Protein AF-0000000078469865 (afdb_homodimer)

Structure (mmCIF, N/CA/C/O backbone):
data_AF-0000000078469865-model_v1
#
loop_
_entity.id
_entity.type
_entity.pdbx_description
1 polymer 'Increased loss of mitochondrial dna protein 1'
#
loop_
_atom_site.group_PDB
_atom_site.id
_atom_site.type_symbol
_atom_site.label_atom_id
_atom_site.label_alt_id
_atom_site.label_comp_id
_atom_site.label_asym_id
_atom_site.label_entity_id
_atom_site.label_seq_id
_atom_site.pdbx_PDB_ins_code
_atom_site.Cartn_x
_atom_site.Cartn_y
_atom_site.Cartn_z
_atom_site.occupancy
_atom_site.B_iso_or_equiv
_atom_site.auth_seq_id
_atom_site.auth_comp_id
_atom_site.auth_asym_id
_atom_site.auth_atom_id
_atom_site.pdbx_PDB_model_num
ATOM 1 N N . MET A 1 1 ? 19.688 25.141 -4.383 1 54.16 1 MET A N 1
ATOM 2 C CA . MET A 1 1 ? 18.266 24.797 -4.391 1 54.16 1 MET A CA 1
ATOM 3 C C . MET A 1 1 ? 18.047 23.438 -5.027 1 54.16 1 MET A C 1
ATOM 5 O O . MET A 1 1 ? 18.781 23.031 -5.934 1 54.16 1 MET A O 1
ATOM 9 N N . ALA A 1 2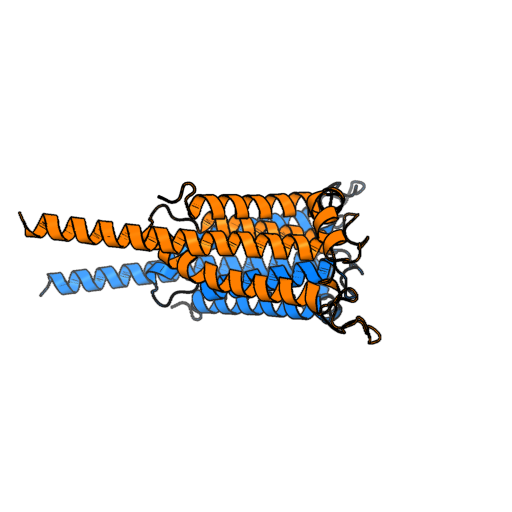 ? 17.422 22.578 -4.191 1 61.78 2 ALA A N 1
ATOM 10 C CA . ALA A 1 2 ? 17.281 21.281 -4.844 1 61.78 2 ALA A CA 1
ATOM 11 C C . ALA A 1 2 ? 16.547 21.422 -6.176 1 61.78 2 ALA A C 1
ATOM 13 O O . ALA A 1 2 ? 15.578 22.172 -6.281 1 61.78 2 ALA A O 1
ATOM 14 N N . LEU A 1 3 ? 17.031 20.953 -7.305 1 75.69 3 LEU A N 1
ATOM 15 C CA . LEU A 1 3 ? 16.484 20.984 -8.656 1 75.69 3 LEU A CA 1
ATOM 16 C C . LEU A 1 3 ? 15.078 20.406 -8.688 1 75.69 3 LEU A C 1
ATOM 18 O O . LEU A 1 3 ? 14.203 20.922 -9.398 1 75.69 3 LEU A O 1
ATOM 22 N N . ILE A 1 4 ? 14.75 19.328 -7.918 1 91.69 4 ILE A N 1
ATOM 23 C CA . ILE A 1 4 ? 13.453 18.672 -7.902 1 91.69 4 ILE A CA 1
ATOM 24 C C . ILE A 1 4 ? 12.875 18.688 -6.488 1 91.69 4 ILE A C 1
ATOM 26 O O . ILE A 1 4 ? 13.578 18.359 -5.523 1 91.69 4 ILE A O 1
ATOM 30 N N . SER A 1 5 ? 11.727 19.203 -6.312 1 95.94 5 SER A N 1
ATOM 31 C CA . SER A 1 5 ? 11.086 19.281 -5.004 1 95.94 5 SER A CA 1
ATOM 32 C C . SER A 1 5 ? 10.727 17.891 -4.488 1 95.94 5 SER A C 1
ATOM 34 O O . SER A 1 5 ? 10.578 16.953 -5.27 1 95.94 5 SER A O 1
ATOM 36 N N . ALA A 1 6 ? 10.609 17.75 -3.201 1 97 6 ALA A N 1
ATOM 37 C CA . ALA A 1 6 ? 10.195 16.484 -2.598 1 97 6 ALA A CA 1
ATOM 38 C C . ALA A 1 6 ? 8.82 16.062 -3.096 1 97 6 ALA A C 1
ATOM 40 O O . ALA A 1 6 ? 8.578 14.891 -3.361 1 97 6 ALA A O 1
ATOM 41 N N . SER A 1 7 ? 7.906 17.016 -3.225 1 97 7 SER A N 1
ATOM 42 C CA . SER A 1 7 ? 6.559 16.734 -3.711 1 97 7 SER A CA 1
ATOM 43 C C . SER A 1 7 ? 6.598 16.109 -5.105 1 97 7 SER A C 1
ATOM 45 O O . SER A 1 7 ? 5.809 15.211 -5.414 1 97 7 SER A O 1
ATOM 47 N N . THR A 1 8 ? 7.496 16.609 -5.906 1 97.56 8 THR A N 1
ATOM 48 C CA . THR A 1 8 ? 7.625 16.078 -7.258 1 97.56 8 THR A CA 1
ATOM 49 C C . THR A 1 8 ? 8.133 14.633 -7.223 1 97.56 8 THR A C 1
ATOM 51 O O . THR A 1 8 ? 7.629 13.773 -7.949 1 97.56 8 THR A O 1
ATOM 54 N N . ILE A 1 9 ? 9.133 14.344 -6.395 1 98.31 9 ILE A N 1
ATOM 55 C CA . ILE A 1 9 ? 9.664 12.992 -6.273 1 98.31 9 ILE A CA 1
ATOM 56 C C . ILE A 1 9 ? 8.562 12.047 -5.785 1 98.31 9 ILE A C 1
ATOM 58 O O . ILE A 1 9 ? 8.359 10.977 -6.348 1 98.31 9 ILE A O 1
ATOM 62 N N . ILE A 1 10 ? 7.84 12.492 -4.836 1 98.5 10 ILE A N 1
ATOM 63 C CA . ILE A 1 10 ? 6.801 11.664 -4.238 1 98.5 10 ILE A CA 1
ATOM 64 C C . ILE A 1 10 ? 5.68 11.438 -5.246 1 98.5 10 ILE A C 1
ATOM 66 O O . ILE A 1 10 ? 5.156 10.328 -5.363 1 98.5 10 ILE A O 1
ATOM 70 N N . SER A 1 11 ? 5.324 12.508 -5.984 1 98.44 11 SER A N 1
ATOM 71 C CA . SER A 1 11 ? 4.324 12.344 -7.035 1 98.44 11 SER A CA 1
ATOM 72 C C . SER A 1 11 ? 4.773 11.32 -8.078 1 98.44 11 SER A C 1
ATOM 74 O O . SER A 1 11 ? 3.98 10.5 -8.531 1 98.44 11 SER A O 1
ATOM 76 N N . SER A 1 12 ? 5.984 11.43 -8.43 1 98.56 12 SER A N 1
ATOM 77 C CA . SER A 1 12 ? 6.531 10.484 -9.398 1 98.56 12 SER A CA 1
ATOM 78 C C . SER A 1 12 ? 6.512 9.062 -8.859 1 98.56 12 SER A C 1
ATOM 80 O O . SER A 1 12 ? 6.16 8.125 -9.586 1 98.56 12 SER A O 1
ATOM 82 N N . LEU A 1 13 ? 6.871 8.875 -7.621 1 98.69 13 LEU A N 1
ATOM 83 C CA . LEU A 1 13 ? 6.84 7.566 -6.977 1 98.69 13 LEU A CA 1
ATOM 84 C C . LEU A 1 13 ? 5.414 7.023 -6.914 1 98.69 13 LEU A C 1
ATOM 86 O O . LEU A 1 13 ? 5.191 5.824 -7.105 1 98.69 13 LEU A O 1
ATOM 90 N N . SER A 1 14 ? 4.508 7.871 -6.598 1 98.81 14 SER A N 1
ATOM 91 C CA . SER A 1 14 ? 3.102 7.484 -6.547 1 98.81 14 SER A CA 1
ATOM 92 C C . SER A 1 14 ? 2.613 6.996 -7.906 1 98.81 14 SER A C 1
ATOM 94 O O . SER A 1 14 ? 1.953 5.957 -7.996 1 98.81 14 SER A O 1
ATOM 96 N N . LEU A 1 15 ? 2.945 7.75 -8.938 1 98.75 15 LEU A N 1
ATOM 97 C CA . LEU A 1 15 ? 2.564 7.352 -10.289 1 98.75 15 LEU A CA 1
ATOM 98 C C . LEU A 1 15 ? 3.246 6.043 -10.68 1 98.75 15 LEU A C 1
ATOM 100 O O . LEU A 1 15 ? 2.666 5.23 -11.398 1 98.75 15 LEU A O 1
ATOM 104 N N . PHE A 1 16 ? 4.457 5.922 -10.266 1 98.81 16 PHE A N 1
ATOM 105 C CA . PHE A 1 16 ? 5.184 4.676 -10.492 1 98.81 16 PHE A CA 1
ATOM 106 C C . PHE A 1 16 ? 4.426 3.494 -9.891 1 98.81 16 PHE A C 1
ATOM 108 O O . PHE A 1 16 ? 4.27 2.459 -10.539 1 98.81 16 PHE A O 1
ATOM 115 N N . HIS A 1 17 ? 3.951 3.588 -8.602 1 98.88 17 HIS A N 1
ATOM 116 C CA . HIS A 1 17 ? 3.193 2.523 -7.949 1 98.88 17 HIS A CA 1
ATOM 117 C C . HIS A 1 17 ? 1.898 2.232 -8.703 1 98.88 17 HIS A C 1
ATOM 119 O O . HIS A 1 17 ? 1.523 1.07 -8.875 1 98.88 17 HIS A O 1
ATOM 125 N N . ILE A 1 18 ? 1.272 3.236 -9.18 1 98.88 18 ILE A N 1
ATOM 126 C CA . ILE A 1 18 ? 0.044 3.066 -9.945 1 98.88 18 ILE A CA 1
ATOM 127 C C . ILE A 1 18 ? 0.349 2.332 -11.25 1 98.88 18 ILE A C 1
ATOM 129 O O . ILE A 1 18 ? -0.379 1.416 -11.641 1 98.88 18 ILE A O 1
ATOM 133 N N . THR A 1 19 ? 1.413 2.725 -11.891 1 98.81 19 THR A N 1
ATOM 134 C CA . THR A 1 19 ? 1.82 2.082 -13.133 1 98.81 19 THR A CA 1
ATOM 135 C C . THR A 1 19 ? 2.154 0.612 -12.898 1 98.81 19 THR A C 1
ATOM 137 O O . THR A 1 19 ? 1.771 -0.251 -13.688 1 98.81 19 THR A O 1
ATOM 140 N N . LEU A 1 20 ? 2.914 0.332 -11.867 1 98.81 20 LEU A N 1
ATOM 141 C CA . LEU A 1 20 ? 3.207 -1.059 -11.531 1 98.81 20 LEU A CA 1
ATOM 142 C C . LEU A 1 20 ? 1.921 -1.85 -11.32 1 98.81 20 LEU A C 1
ATOM 144 O O . LEU A 1 20 ? 1.798 -2.98 -11.797 1 98.81 20 LEU A O 1
ATOM 148 N N . GLY A 1 21 ? 1.004 -1.221 -10.562 1 98.75 21 GLY A N 1
ATOM 149 C CA . GLY A 1 21 ? -0.282 -1.875 -10.375 1 98.75 21 GLY A CA 1
ATOM 150 C C . GLY A 1 21 ? -0.981 -2.193 -11.688 1 98.75 21 GLY A C 1
ATOM 151 O O . GLY A 1 21 ? -1.52 -3.287 -11.859 1 98.75 21 GLY A O 1
ATOM 152 N N . PHE A 1 22 ? -0.915 -1.289 -12.609 1 98.5 22 PHE A N 1
ATOM 153 C CA . PHE A 1 22 ? -1.539 -1.479 -13.914 1 98.5 22 PHE A CA 1
ATOM 154 C C . PHE A 1 22 ? -0.933 -2.678 -14.633 1 98.5 22 PHE A C 1
ATOM 156 O O . PHE A 1 22 ? -1.658 -3.533 -15.148 1 98.5 22 PHE A O 1
ATOM 163 N N . PHE A 1 23 ? 0.314 -2.803 -14.633 1 98.62 23 PHE A N 1
ATOM 164 C CA . PHE A 1 23 ? 0.969 -3.863 -15.391 1 98.62 23 PHE A CA 1
ATOM 165 C C . PHE A 1 23 ? 0.811 -5.207 -14.68 1 98.62 23 PHE A C 1
ATOM 167 O O . PHE A 1 23 ? 0.639 -6.238 -15.336 1 98.62 23 PHE A O 1
ATOM 174 N N . PHE A 1 24 ? 0.875 -5.254 -13.328 1 98.62 24 PHE A N 1
ATOM 175 C CA . PHE A 1 24 ? 0.658 -6.516 -12.633 1 98.62 24 PHE A CA 1
ATOM 176 C C . PHE A 1 24 ? -0.75 -7.039 -12.891 1 98.62 24 PHE A C 1
ATOM 178 O O . PHE A 1 24 ? -0.978 -8.25 -12.875 1 98.62 24 PHE A O 1
ATOM 185 N N . LEU A 1 25 ? -1.62 -6.102 -13.211 1 98.06 25 LEU A N 1
ATOM 186 C CA . LEU A 1 25 ? -3.008 -6.477 -13.461 1 98.06 25 LEU A CA 1
ATOM 187 C C . LEU A 1 25 ? -3.199 -6.914 -14.906 1 98.06 25 LEU A C 1
ATOM 189 O O . LEU A 1 25 ? -3.998 -7.809 -15.188 1 98.06 25 LEU A O 1
ATOM 193 N N . THR A 1 26 ? -2.434 -6.344 -15.836 1 97.75 26 THR A N 1
ATOM 194 C CA . THR A 1 26 ? -2.736 -6.535 -17.25 1 97.75 26 THR A CA 1
ATOM 195 C C . THR A 1 26 ? -1.681 -7.41 -17.922 1 97.75 26 THR A C 1
ATOM 197 O O . THR A 1 26 ? -2.014 -8.328 -18.672 1 97.75 26 THR A O 1
ATOM 200 N N . SER A 1 27 ? -0.476 -7.105 -17.625 1 98.12 27 SER A N 1
ATOM 201 C CA . SER A 1 27 ? 0.623 -7.809 -18.281 1 98.12 27 SER A CA 1
ATOM 202 C C . SER A 1 27 ? 1.86 -7.848 -17.391 1 98.12 27 SER A C 1
ATOM 204 O O . SER A 1 27 ? 2.842 -7.148 -17.656 1 98.12 27 SER A O 1
ATOM 206 N N . PRO A 1 28 ? 1.823 -8.812 -16.453 1 98.06 28 PRO A N 1
ATOM 207 C CA . PRO A 1 28 ? 2.93 -8.852 -15.492 1 98.06 28 PRO A CA 1
ATOM 208 C C . PRO A 1 28 ? 4.281 -9.094 -16.156 1 98.06 28 PRO A C 1
ATOM 210 O O . PRO A 1 28 ? 5.309 -8.609 -15.68 1 98.06 28 PRO A O 1
ATOM 213 N N . ILE A 1 29 ? 4.328 -9.727 -17.297 1 98 29 ILE A N 1
ATOM 214 C CA . ILE A 1 29 ? 5.57 -10.062 -17.984 1 98 29 ILE A CA 1
ATOM 215 C C . ILE A 1 29 ? 6.281 -8.773 -18.406 1 98 29 ILE A C 1
ATOM 217 O O . ILE A 1 29 ? 7.508 -8.75 -18.531 1 98 29 ILE A O 1
ATOM 221 N N . THR A 1 30 ? 5.531 -7.727 -18.656 1 98.25 30 THR A N 1
ATOM 222 C CA . THR A 1 30 ? 6.113 -6.438 -19.016 1 98.25 30 THR A CA 1
ATOM 223 C C . THR A 1 30 ? 7.059 -5.945 -17.922 1 98.25 30 THR A C 1
ATOM 225 O O . THR A 1 30 ? 8.078 -5.316 -18.219 1 98.25 30 THR A O 1
ATOM 228 N N . ILE A 1 31 ? 6.766 -6.227 -16.656 1 98.5 31 ILE A N 1
ATOM 229 C CA . ILE A 1 31 ? 7.609 -5.828 -15.539 1 98.5 31 ILE A CA 1
ATOM 230 C C . ILE A 1 31 ? 8.82 -6.754 -15.453 1 98.5 31 ILE A C 1
ATOM 232 O O . ILE A 1 31 ? 9.961 -6.289 -15.352 1 98.5 31 ILE A O 1
ATOM 236 N N . ALA A 1 32 ? 8.547 -8.023 -15.531 1 97.69 32 ALA A N 1
ATOM 237 C CA . ALA A 1 32 ? 9.594 -9.023 -15.375 1 97.69 32 ALA A CA 1
ATOM 238 C C . ALA A 1 32 ? 10.648 -8.891 -16.469 1 97.69 32 ALA A C 1
ATOM 240 O O . ALA A 1 32 ? 11.828 -9.156 -16.234 1 97.69 32 ALA A O 1
ATOM 241 N N . ASP A 1 33 ? 10.25 -8.398 -17.625 1 97.12 33 ASP A N 1
ATOM 242 C CA . ASP A 1 33 ? 11.141 -8.344 -18.781 1 97.12 33 ASP A CA 1
ATOM 243 C C . ASP A 1 33 ? 11.805 -6.973 -18.891 1 97.12 33 ASP A C 1
ATOM 245 O O . ASP A 1 33 ? 12.531 -6.707 -19.859 1 97.12 33 ASP A O 1
ATOM 249 N N . GLN A 1 34 ? 11.547 -6.121 -17.953 1 97.81 34 GLN A N 1
ATOM 250 C CA . GLN A 1 34 ? 12.195 -4.816 -18 1 97.81 34 GLN A CA 1
ATOM 251 C C . GLN A 1 34 ? 13.711 -4.953 -17.922 1 97.81 34 GLN A C 1
ATOM 253 O O . GLN A 1 34 ? 14.227 -5.777 -17.156 1 97.81 34 GLN A O 1
ATOM 258 N N . THR A 1 35 ? 14.422 -4.156 -18.719 1 98 35 THR A N 1
ATOM 259 C CA . THR A 1 35 ? 15.883 -4.176 -18.781 1 98 35 THR A CA 1
ATOM 260 C C . THR A 1 35 ? 16.484 -3.949 -17.391 1 98 35 THR A C 1
ATOM 262 O O . THR A 1 35 ? 17.438 -4.629 -17.016 1 98 35 THR A O 1
ATOM 265 N N . LEU A 1 36 ? 15.945 -3.064 -16.656 1 97.75 36 LEU A N 1
ATOM 266 C CA . LEU A 1 36 ? 16.453 -2.752 -15.328 1 97.75 36 LEU A CA 1
ATOM 267 C C . LEU A 1 36 ? 16.359 -3.967 -14.406 1 97.75 36 LEU A C 1
ATOM 269 O O . LEU A 1 36 ? 17.266 -4.223 -13.609 1 97.75 36 LEU A O 1
ATOM 273 N N . VAL A 1 37 ? 15.258 -4.684 -14.43 1 98.25 37 VAL A N 1
ATOM 274 C CA . VAL A 1 37 ? 15.062 -5.891 -13.633 1 98.25 37 VAL A CA 1
ATOM 275 C C . VAL A 1 37 ? 16.109 -6.934 -14 1 98.25 37 VAL A C 1
ATOM 277 O O . VAL A 1 37 ? 16.703 -7.566 -13.125 1 98.25 37 VAL A O 1
ATOM 280 N N . PHE A 1 38 ? 16.359 -7.078 -15.273 1 97.38 38 PHE A N 1
ATOM 281 C CA . PHE A 1 38 ? 17.344 -8.031 -15.758 1 97.38 38 PHE A CA 1
ATOM 282 C C . PHE A 1 38 ? 18.75 -7.641 -15.289 1 97.38 38 PHE A C 1
ATOM 284 O O . PHE A 1 38 ? 19.469 -8.461 -14.727 1 97.38 38 PHE A O 1
ATOM 291 N N . ILE A 1 39 ? 19.141 -6.414 -15.484 1 97.88 39 ILE A N 1
ATOM 292 C CA . ILE A 1 39 ? 20.5 -5.949 -15.195 1 97.88 39 ILE A CA 1
ATOM 293 C C . ILE A 1 39 ? 20.781 -6.066 -13.703 1 97.88 39 ILE A C 1
ATOM 295 O O . ILE A 1 39 ? 21.797 -6.637 -13.297 1 97.88 39 ILE A O 1
ATOM 299 N N . ILE A 1 40 ? 19.906 -5.559 -12.898 1 96.44 40 ILE A N 1
ATOM 300 C CA . ILE A 1 40 ? 20.109 -5.598 -11.453 1 96.44 40 ILE A CA 1
ATOM 301 C C . ILE A 1 40 ? 20.031 -7.039 -10.961 1 96.44 40 ILE A C 1
ATOM 303 O O . ILE A 1 40 ? 20.859 -7.461 -10.133 1 96.44 40 ILE A O 1
ATOM 307 N N . GLY A 1 41 ? 19.078 -7.785 -11.453 1 95.69 41 GLY A N 1
ATOM 308 C CA . GLY A 1 41 ? 18.938 -9.18 -11.07 1 95.69 41 GLY A CA 1
ATOM 309 C C . GLY A 1 41 ? 20.172 -10.008 -11.383 1 95.69 41 GLY A C 1
ATOM 310 O O . GLY A 1 41 ? 20.625 -10.805 -10.555 1 95.69 41 GLY A O 1
ATOM 311 N N . GLU A 1 42 ? 20.75 -9.805 -12.547 1 94.94 42 GLU A N 1
ATOM 312 C CA . GLU A 1 42 ? 21.953 -10.531 -12.953 1 94.94 42 GLU A CA 1
ATOM 313 C C . GLU A 1 42 ? 23.156 -10.117 -12.117 1 94.94 42 GLU A C 1
ATOM 315 O O . GLU A 1 42 ? 23.969 -10.961 -11.711 1 94.94 42 GLU A O 1
ATOM 320 N N . ALA A 1 43 ? 23.266 -8.852 -11.93 1 94.81 43 ALA A N 1
ATOM 321 C CA . ALA A 1 43 ? 24.375 -8.336 -11.141 1 94.81 43 ALA A CA 1
ATOM 322 C C . ALA A 1 43 ? 24.375 -8.93 -9.727 1 94.81 43 ALA A C 1
ATOM 324 O O . ALA A 1 43 ? 25.438 -9.211 -9.164 1 94.81 43 ALA A O 1
ATOM 325 N N . MET A 1 44 ? 23.172 -9.133 -9.156 1 94.5 44 MET A N 1
ATOM 326 C CA . MET A 1 44 ? 23.047 -9.633 -7.793 1 94.5 44 MET A CA 1
ATOM 327 C C . MET A 1 44 ? 22.844 -11.148 -7.781 1 94.5 44 MET A C 1
ATOM 329 O O . MET A 1 44 ? 22.688 -11.75 -6.715 1 94.5 44 MET A O 1
ATOM 333 N N . LYS A 1 45 ? 22.734 -11.719 -8.969 1 94.81 45 LYS A N 1
ATOM 334 C CA . LYS A 1 45 ? 22.594 -13.164 -9.164 1 94.81 45 LYS A CA 1
ATOM 335 C C . LYS A 1 45 ? 21.328 -13.688 -8.508 1 94.81 45 LYS A C 1
ATOM 337 O O . LYS A 1 45 ? 21.328 -14.75 -7.883 1 94.81 45 LYS A O 1
ATOM 342 N N . LEU A 1 46 ? 20.297 -12.945 -8.57 1 96 46 LEU A N 1
ATOM 343 C CA . LEU A 1 46 ? 19.016 -13.352 -8.016 1 96 46 LEU A CA 1
ATOM 344 C C . LEU A 1 46 ? 18.219 -14.164 -9.039 1 96 46 LEU A C 1
ATOM 346 O O . LEU A 1 46 ? 18.297 -13.906 -10.242 1 96 46 LEU A O 1
ATOM 350 N N . PRO A 1 47 ? 17.5 -15.078 -8.555 1 94.25 47 PRO A N 1
ATOM 351 C CA . PRO A 1 47 ? 16.812 -15.984 -9.477 1 94.25 47 PRO A CA 1
ATOM 352 C C . PRO A 1 47 ? 15.656 -15.312 -10.219 1 94.25 47 PRO A C 1
ATOM 354 O O . PRO A 1 47 ? 15.023 -14.398 -9.68 1 94.25 47 PRO A O 1
ATOM 357 N N . TYR A 1 48 ? 15.367 -15.812 -11.367 1 94.81 48 TYR A N 1
ATOM 358 C CA . TYR A 1 48 ? 14.18 -15.492 -12.148 1 94.81 48 TYR A CA 1
ATOM 359 C C . TYR A 1 48 ? 13 -16.359 -11.719 1 94.81 48 TYR A C 1
ATOM 361 O O . TYR A 1 48 ? 13.125 -17.578 -11.625 1 94.81 48 TYR A O 1
ATOM 369 N N . LYS A 1 49 ? 11.938 -15.688 -11.398 1 95.44 49 LYS A N 1
ATOM 370 C CA . LYS A 1 49 ? 10.742 -16.422 -11.008 1 95.44 49 LYS A CA 1
ATOM 371 C C . LYS A 1 49 ? 9.648 -16.297 -12.062 1 95.44 49 LYS A C 1
ATOM 373 O O . LYS A 1 49 ? 9.203 -15.195 -12.383 1 95.44 49 LYS A O 1
ATOM 378 N N . ARG A 1 50 ? 9.109 -17.391 -12.484 1 96.81 50 ARG A N 1
ATOM 379 C CA . ARG A 1 50 ? 8.109 -17.453 -13.547 1 96.81 50 ARG A CA 1
ATOM 380 C C . ARG A 1 50 ? 6.758 -16.953 -13.055 1 96.81 50 ARG A C 1
ATOM 382 O O . ARG A 1 50 ? 5.879 -16.641 -13.852 1 96.81 50 ARG A O 1
ATOM 389 N N . SER A 1 51 ? 6.645 -16.859 -11.711 1 97 51 SER A N 1
ATOM 390 C CA . SER A 1 51 ? 5.383 -16.469 -11.086 1 97 51 SER A CA 1
ATOM 391 C C . SER A 1 51 ? 5.016 -15.031 -11.43 1 97 51 SER A C 1
ATOM 393 O O . SER A 1 51 ? 3.896 -14.594 -11.156 1 97 51 SER A O 1
ATOM 395 N N . PHE A 1 52 ? 5.895 -14.289 -12.109 1 98.19 52 PHE A N 1
ATOM 396 C CA . PHE A 1 52 ? 5.633 -12.906 -12.492 1 98.19 52 PHE A CA 1
ATOM 397 C C . PHE A 1 52 ? 5.418 -12.789 -13.992 1 98.19 52 PHE A C 1
ATOM 399 O O . PHE A 1 52 ? 5.453 -11.688 -14.547 1 98.19 52 PHE A O 1
ATOM 406 N N . GLU A 1 53 ? 5.164 -13.93 -14.664 1 97.69 53 GLU A N 1
ATOM 407 C CA . GLU A 1 53 ? 5.023 -13.898 -16.125 1 97.69 53 GLU A CA 1
ATOM 408 C C . GLU A 1 53 ? 3.561 -13.742 -16.531 1 97.69 53 GLU A C 1
ATOM 410 O O . GLU A 1 53 ? 3.256 -13.055 -17.5 1 97.69 53 GLU A O 1
ATOM 415 N N . ASN A 1 54 ? 2.74 -14.406 -15.836 1 96.81 54 ASN A N 1
ATOM 416 C CA . ASN A 1 54 ? 1.334 -14.438 -16.219 1 96.81 54 ASN A CA 1
ATOM 417 C C . ASN A 1 54 ? 0.438 -13.852 -15.133 1 96.81 54 ASN A C 1
ATOM 419 O O . ASN A 1 54 ? 0.803 -13.844 -13.961 1 96.81 54 ASN A O 1
ATOM 423 N N . GLN A 1 55 ? -0.743 -13.359 -15.594 1 97.56 55 GLN A N 1
ATOM 424 C CA . GLN A 1 55 ? -1.747 -12.875 -14.656 1 97.56 55 GLN A CA 1
ATOM 425 C C . GLN A 1 55 ? -2.127 -13.961 -13.648 1 97.56 55 GLN A C 1
ATOM 427 O O . GLN A 1 55 ? -2.213 -15.141 -14.008 1 97.56 55 GLN A O 1
ATOM 432 N N . SER A 1 56 ? -2.328 -13.625 -12.414 1 97.5 56 SER A N 1
ATOM 433 C CA . SER A 1 56 ? -2.754 -14.523 -11.352 1 97.5 56 SER A CA 1
ATOM 434 C C . SER A 1 56 ? -3.502 -13.773 -10.258 1 97.5 56 SER A C 1
ATOM 436 O O . SER A 1 56 ? -3.377 -12.555 -10.141 1 97.5 56 SER A O 1
ATOM 438 N N . PRO A 1 57 ? -4.266 -14.445 -9.484 1 98.25 57 PRO A N 1
ATOM 439 C CA . PRO A 1 57 ? -5.02 -13.781 -8.414 1 98.25 57 PRO A CA 1
ATOM 440 C C . PRO A 1 57 ? -4.121 -13.047 -7.426 1 98.25 57 PRO A C 1
ATOM 442 O O . PRO A 1 57 ? -4.398 -11.898 -7.07 1 98.25 57 PRO A O 1
ATOM 445 N N . PRO A 1 58 ? -2.965 -13.617 -6.992 1 98.69 58 PRO A N 1
ATOM 446 C CA . PRO A 1 58 ? -2.092 -12.867 -6.094 1 98.69 58 PRO A CA 1
ATOM 447 C C . PRO A 1 58 ? -1.556 -11.586 -6.727 1 98.69 58 PRO A C 1
ATOM 449 O O . PRO A 1 58 ? -1.479 -10.547 -6.062 1 98.69 58 PRO A O 1
ATOM 452 N N . LEU A 1 59 ? -1.229 -11.648 -7.961 1 98.81 59 LEU A N 1
ATOM 453 C CA . LEU A 1 59 ? -0.717 -10.461 -8.625 1 98.81 59 LEU A CA 1
ATOM 454 C C . LEU A 1 59 ? -1.81 -9.406 -8.773 1 98.81 59 LEU A C 1
ATOM 456 O O . LEU A 1 59 ? -1.537 -8.203 -8.68 1 98.81 59 LEU A O 1
ATOM 460 N N . ALA A 1 60 ? -2.99 -9.844 -9.031 1 98.75 60 ALA A N 1
ATOM 461 C CA . ALA A 1 60 ? -4.105 -8.898 -9.094 1 98.75 60 ALA A CA 1
ATOM 462 C C . ALA A 1 60 ? -4.32 -8.219 -7.746 1 98.75 60 ALA A C 1
ATOM 464 O O . ALA A 1 60 ? -4.578 -7.012 -7.688 1 98.75 60 ALA A O 1
ATOM 465 N N . PHE A 1 61 ? -4.234 -9 -6.684 1 98.88 61 PHE A N 1
ATOM 466 C CA . PHE A 1 61 ? -4.336 -8.453 -5.34 1 98.88 61 PHE A CA 1
ATOM 467 C C . PHE A 1 61 ? -3.223 -7.445 -5.078 1 98.88 61 PHE A C 1
ATOM 469 O O . PHE A 1 61 ? -3.479 -6.336 -4.609 1 98.88 61 PHE A O 1
ATOM 476 N N . LEU A 1 62 ? -2.045 -7.809 -5.434 1 98.88 62 LEU A N 1
ATOM 477 C CA . LEU A 1 62 ? -0.903 -6.91 -5.312 1 98.88 62 LEU A CA 1
ATOM 478 C C . LEU A 1 62 ? -1.146 -5.617 -6.086 1 98.88 62 LEU A C 1
ATOM 480 O O . LEU A 1 62 ? -0.874 -4.523 -5.578 1 98.88 62 LEU A O 1
ATOM 484 N N . ALA A 1 63 ? -1.627 -5.758 -7.277 1 98.88 63 ALA A N 1
ATOM 485 C CA . ALA A 1 63 ? -1.923 -4.598 -8.117 1 98.88 63 ALA A CA 1
ATOM 486 C C . ALA A 1 63 ? -2.879 -3.643 -7.406 1 98.88 63 ALA A C 1
ATOM 488 O O . ALA A 1 63 ? -2.654 -2.43 -7.395 1 98.88 63 ALA A O 1
ATOM 489 N N . ALA A 1 64 ? -3.916 -4.16 -6.828 1 98.81 64 ALA A N 1
ATOM 490 C CA . ALA A 1 64 ? -4.906 -3.342 -6.137 1 98.81 64 ALA A CA 1
ATOM 491 C C . ALA A 1 64 ? -4.273 -2.586 -4.973 1 98.81 64 ALA A C 1
ATOM 493 O O . ALA A 1 64 ? -4.555 -1.403 -4.766 1 98.81 64 ALA A O 1
ATOM 494 N N . VAL A 1 65 ? -3.414 -3.252 -4.273 1 98.88 65 VAL A N 1
ATOM 495 C CA . VAL A 1 65 ? -2.803 -2.625 -3.104 1 98.88 65 VAL A CA 1
ATOM 496 C C . VAL A 1 65 ? -1.8 -1.565 -3.553 1 98.88 65 VAL A C 1
ATOM 498 O O . VAL A 1 65 ? -1.667 -0.518 -2.914 1 98.88 65 VAL A O 1
ATOM 501 N N . LEU A 1 66 ? -1.086 -1.841 -4.602 1 98.88 66 LEU A N 1
ATOM 502 C CA . LEU A 1 66 ? -0.168 -0.845 -5.141 1 98.88 66 LEU A CA 1
ATOM 503 C C . LEU A 1 66 ? -0.926 0.388 -5.621 1 98.88 66 LEU A C 1
ATOM 505 O O . LEU A 1 66 ? -0.47 1.517 -5.426 1 98.88 66 LEU A O 1
ATOM 509 N N . PHE A 1 67 ? -2.09 0.158 -6.242 1 98.5 67 PHE A N 1
ATOM 510 C CA . PHE A 1 67 ? -2.943 1.272 -6.641 1 98.5 67 PHE A CA 1
ATOM 511 C C . PHE A 1 67 ? -3.365 2.094 -5.43 1 98.5 67 PHE A C 1
ATOM 513 O O . PHE A 1 67 ? -3.312 3.324 -5.457 1 98.5 67 PHE A O 1
ATOM 520 N N . LEU A 1 68 ? -3.766 1.408 -4.453 1 98.69 68 LEU A N 1
ATOM 521 C CA . LEU A 1 68 ? -4.18 2.064 -3.219 1 98.69 68 LEU A CA 1
ATOM 522 C C . LEU A 1 68 ? -3.037 2.885 -2.631 1 98.69 68 LEU A C 1
ATOM 524 O O . LEU A 1 68 ? -3.234 4.035 -2.23 1 98.69 68 LEU A O 1
ATOM 528 N N . LEU A 1 69 ? -1.848 2.311 -2.574 1 98.56 69 LEU A N 1
ATOM 529 C CA . LEU A 1 69 ? -0.673 2.994 -2.043 1 98.56 69 LEU A CA 1
ATOM 530 C C . LEU A 1 69 ? -0.361 4.25 -2.852 1 98.56 69 LEU A C 1
ATOM 532 O O . LEU A 1 69 ? -0.121 5.316 -2.281 1 98.56 69 LEU A O 1
ATOM 536 N N . GLY A 1 70 ? -0.352 4.133 -4.152 1 98.75 70 GLY A N 1
ATOM 537 C CA . GLY A 1 70 ? -0.064 5.27 -5.012 1 98.75 70 GLY A CA 1
ATOM 538 C C . GLY A 1 70 ? -1.07 6.395 -4.871 1 98.75 70 GLY A C 1
ATOM 539 O O . GLY A 1 70 ? -0.69 7.559 -4.703 1 98.75 70 GLY A O 1
ATOM 540 N N . ILE A 1 71 ? -2.311 6.078 -4.891 1 98.62 71 ILE A N 1
ATOM 541 C CA . ILE A 1 71 ? -3.369 7.078 -4.812 1 98.62 71 ILE A CA 1
ATOM 542 C C . ILE A 1 71 ? -3.357 7.73 -3.43 1 98.62 71 ILE A C 1
ATOM 544 O O . ILE A 1 71 ? -3.525 8.945 -3.311 1 98.62 71 ILE A O 1
ATOM 548 N N . SER A 1 72 ? -3.188 6.902 -2.418 1 98.12 72 SER A N 1
ATOM 549 C CA . SER A 1 72 ? -3.129 7.426 -1.057 1 98.12 72 SER A CA 1
ATOM 550 C C . SER A 1 72 ? -1.971 8.406 -0.89 1 98.12 72 SER A C 1
ATOM 552 O O . SER A 1 72 ? -2.125 9.453 -0.265 1 98.12 72 SER A O 1
ATOM 554 N N . ASP A 1 73 ? -0.822 8.031 -1.438 1 98.44 73 ASP A N 1
ATOM 555 C CA . ASP A 1 73 ? 0.331 8.922 -1.345 1 98.44 73 ASP A CA 1
ATOM 556 C C . ASP A 1 73 ? 0.093 10.211 -2.123 1 98.44 73 ASP A C 1
ATOM 558 O O . ASP A 1 73 ? 0.454 11.297 -1.662 1 98.44 73 ASP A O 1
ATOM 562 N N . LEU A 1 74 ? -0.482 10.125 -3.275 1 97.81 74 LEU A N 1
ATOM 563 C CA . LEU A 1 74 ? -0.791 11.312 -4.062 1 97.81 74 LEU A CA 1
ATOM 564 C C . LEU A 1 74 ? -1.733 12.242 -3.303 1 97.81 74 LEU A C 1
ATOM 566 O O . LEU A 1 74 ? -1.553 13.461 -3.311 1 97.81 74 LEU A O 1
ATOM 570 N N . ALA A 1 75 ? -2.693 11.656 -2.602 1 97.06 75 ALA A N 1
ATOM 571 C CA . ALA A 1 75 ? -3.697 12.414 -1.863 1 97.06 75 ALA A CA 1
ATOM 572 C C . ALA A 1 75 ? -3.092 13.062 -0.622 1 97.06 75 ALA A C 1
ATOM 574 O O . ALA A 1 75 ? -3.695 13.961 -0.024 1 97.06 75 ALA A O 1
ATOM 575 N N . SER A 1 76 ? -1.932 12.617 -0.24 1 96.94 76 SER A N 1
ATOM 576 C CA . SER A 1 76 ? -1.318 13.109 0.99 1 96.94 76 SER A CA 1
ATOM 577 C C . SER A 1 76 ? -0.375 14.273 0.71 1 96.94 76 SER A C 1
ATOM 579 O O . SER A 1 76 ? 0.232 14.82 1.632 1 96.94 76 SER A O 1
ATOM 581 N N . ILE A 1 77 ? -0.186 14.594 -0.529 1 95.88 77 ILE A N 1
ATOM 582 C CA . ILE A 1 77 ? 0.636 15.75 -0.876 1 95.88 77 ILE A CA 1
ATOM 583 C C . ILE A 1 77 ? -0.169 17.031 -0.686 1 95.88 77 ILE A C 1
ATOM 585 O O . ILE A 1 77 ? -1.28 17.156 -1.207 1 95.88 77 ILE A O 1
ATOM 589 N N . SER A 1 78 ? 0.364 18 0.148 1 93.19 78 SER A N 1
ATOM 590 C CA . SER A 1 78 ? -0.323 19.25 0.462 1 93.19 78 SER A CA 1
ATOM 591 C C . SER A 1 78 ? 0.303 20.422 -0.277 1 93.19 78 SER A C 1
ATOM 593 O O . SER A 1 78 ? 1.507 20.438 -0.545 1 93.19 78 SER A O 1
ATOM 595 N N . LYS A 1 79 ? -0.583 21.422 -0.509 1 91.44 79 LYS A N 1
ATOM 596 C CA . LYS A 1 79 ? -0.071 22.672 -1.067 1 91.44 79 LYS A CA 1
ATOM 597 C C . LYS A 1 79 ? 0.625 23.516 0.003 1 91.44 79 LYS A C 1
ATOM 599 O O . LYS A 1 79 ? 1.411 24.406 -0.315 1 91.44 79 LYS A O 1
ATOM 604 N N . VAL A 1 80 ? 0.239 23.172 1.176 1 91.88 80 VAL A N 1
ATOM 605 C CA . VAL A 1 80 ? 0.866 23.875 2.295 1 91.88 80 VAL A CA 1
ATOM 606 C C . VAL A 1 80 ? 2.174 23.172 2.668 1 91.88 80 VAL A C 1
ATOM 608 O O . VAL A 1 80 ? 2.162 22.047 3.176 1 91.88 80 VAL A O 1
ATOM 611 N N . ASP A 1 81 ? 3.305 23.812 2.488 1 91.31 81 ASP A N 1
ATOM 612 C CA . ASP A 1 81 ? 4.637 23.25 2.664 1 91.31 81 ASP A CA 1
ATOM 613 C C . ASP A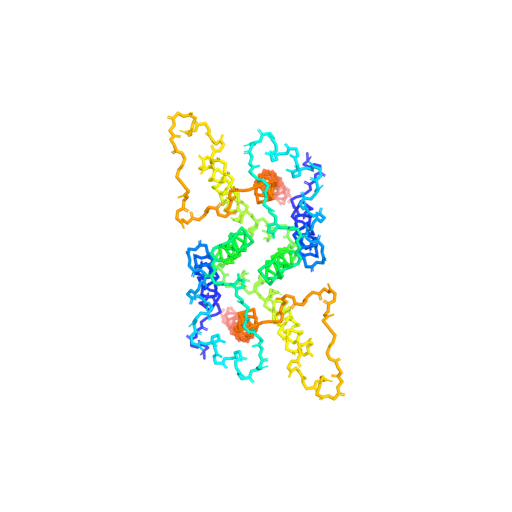 1 81 ? 4.809 22.672 4.066 1 91.31 81 ASP A C 1
ATOM 615 O O . ASP A 1 81 ? 5.398 21.609 4.238 1 91.31 81 ASP A O 1
ATOM 619 N N . GLU A 1 82 ? 4.312 23.359 5.031 1 91.94 82 GLU A N 1
ATOM 620 C CA . GLU A 1 82 ? 4.484 22.938 6.414 1 91.94 82 GLU A CA 1
ATOM 621 C C . GLU A 1 82 ? 3.801 21.594 6.66 1 91.94 82 GLU A C 1
ATOM 623 O O . GLU A 1 82 ? 4.32 20.75 7.395 1 91.94 82 GLU A O 1
ATOM 628 N N . LEU A 1 83 ? 2.648 21.438 6.086 1 92.69 83 LEU A N 1
ATOM 629 C CA . LEU A 1 83 ? 1.914 20.188 6.238 1 92.69 83 LEU A CA 1
ATOM 630 C C . LEU A 1 83 ? 2.637 19.047 5.535 1 92.69 83 LEU A C 1
ATOM 632 O O . LEU A 1 83 ? 2.688 17.922 6.051 1 92.69 83 LEU A O 1
ATOM 636 N N . THR A 1 84 ? 3.141 19.344 4.398 1 94.31 84 THR A N 1
ATOM 637 C CA . THR A 1 84 ? 3.916 18.344 3.656 1 94.31 84 THR A CA 1
ATOM 638 C C . THR A 1 84 ? 5.156 17.938 4.441 1 94.31 84 THR A C 1
ATOM 640 O O . THR A 1 84 ? 5.461 16.75 4.551 1 94.31 84 THR A O 1
ATOM 643 N N . GLN A 1 85 ? 5.824 18.906 5.02 1 94.94 85 GLN A N 1
ATOM 644 C CA . GLN A 1 85 ? 7.031 18.625 5.785 1 94.94 85 GLN A CA 1
ATOM 645 C C . GLN A 1 85 ? 6.715 17.781 7.016 1 94.94 85 GLN A C 1
ATOM 647 O O . GLN A 1 85 ? 7.488 16.891 7.375 1 94.94 85 GLN A O 1
ATOM 652 N N . LEU A 1 86 ? 5.66 18.094 7.602 1 94.31 86 LEU A N 1
ATOM 653 C CA . LEU A 1 86 ? 5.285 17.359 8.805 1 94.31 86 LEU A CA 1
ATOM 654 C C . LEU A 1 86 ? 4.949 15.914 8.469 1 94.31 86 LEU A C 1
ATOM 656 O O . LEU A 1 86 ? 5.469 14.984 9.094 1 94.31 86 LEU A O 1
ATOM 660 N N . HIS A 1 87 ? 4.121 15.711 7.531 1 96.19 87 HIS A N 1
ATOM 661 C CA . HIS A 1 87 ? 3.672 14.375 7.168 1 96.19 87 HIS A CA 1
ATOM 662 C C . HIS A 1 87 ? 4.809 13.555 6.562 1 96.19 87 HIS A C 1
ATOM 664 O O . HIS A 1 87 ? 5.141 12.477 7.062 1 96.19 87 HIS A O 1
ATOM 670 N N . TRP A 1 88 ? 5.402 14.023 5.559 1 97.69 88 TRP A N 1
ATOM 671 C CA . TRP A 1 88 ? 6.387 13.25 4.805 1 97.69 88 TRP A CA 1
ATOM 672 C C . TRP A 1 88 ? 7.734 13.242 5.52 1 97.69 88 TRP A C 1
ATOM 674 O O . TRP A 1 88 ? 8.57 12.359 5.281 1 97.69 88 TRP A O 1
ATOM 684 N N . GLY A 1 89 ? 7.961 14.305 6.344 1 96.56 89 GLY A N 1
ATOM 685 C CA . GLY A 1 89 ? 9.141 14.273 7.191 1 96.56 89 GLY A CA 1
ATOM 686 C C . GLY A 1 89 ? 9.18 13.078 8.125 1 96.56 89 GLY A C 1
ATOM 687 O O . GLY A 1 89 ? 10.25 12.562 8.445 1 96.56 89 GLY A O 1
ATOM 688 N N . ALA A 1 90 ? 8.016 12.656 8.555 1 96 90 ALA A N 1
ATOM 689 C CA . ALA A 1 90 ? 7.91 11.469 9.398 1 96 90 ALA A CA 1
ATOM 690 C C . ALA A 1 90 ? 7.922 10.195 8.555 1 96 90 ALA A C 1
ATOM 692 O O . ALA A 1 90 ? 8.531 9.195 8.945 1 96 90 ALA A O 1
ATOM 693 N N . GLN A 1 91 ? 7.352 10.156 7.438 1 98.12 91 GLN A N 1
ATOM 694 C CA . GLN A 1 91 ? 7.164 8.992 6.582 1 98.12 91 GLN A CA 1
ATOM 695 C C . GLN A 1 91 ? 8.477 8.578 5.922 1 98.12 91 GLN A C 1
ATOM 697 O O . GLN A 1 91 ? 8.773 7.383 5.812 1 98.12 91 GLN A O 1
ATOM 702 N N . ALA A 1 92 ? 9.234 9.562 5.516 1 98.56 92 ALA A N 1
ATOM 703 C CA . ALA A 1 92 ? 10.383 9.289 4.652 1 98.56 92 ALA A CA 1
ATOM 704 C C . ALA A 1 92 ? 11.398 8.391 5.355 1 98.56 92 ALA A C 1
ATOM 706 O O . ALA A 1 92 ? 11.805 7.359 4.809 1 98.56 92 ALA A O 1
ATOM 707 N N . PRO A 1 93 ? 11.797 8.781 6.582 1 98.25 93 PRO A N 1
ATOM 708 C CA . PRO A 1 93 ? 12.781 7.902 7.223 1 98.25 93 PRO A CA 1
ATOM 709 C C . PRO A 1 93 ? 12.227 6.512 7.523 1 98.25 93 PRO A C 1
ATOM 711 O O . PRO A 1 93 ? 12.969 5.527 7.484 1 98.25 93 PRO A O 1
ATOM 714 N N . ILE A 1 94 ? 10.992 6.371 7.848 1 98.62 94 ILE A N 1
ATOM 715 C CA . ILE A 1 94 ? 10.367 5.086 8.133 1 98.62 94 ILE A CA 1
ATOM 716 C C . ILE A 1 94 ? 10.375 4.211 6.883 1 98.62 94 ILE A C 1
ATOM 718 O O . ILE A 1 94 ? 10.781 3.049 6.934 1 98.62 94 ILE A O 1
ATOM 722 N N . ARG A 1 95 ? 9.93 4.742 5.789 1 98.75 95 ARG A N 1
ATOM 723 C CA . ARG A 1 95 ? 9.891 3.99 4.539 1 98.75 95 ARG A CA 1
ATOM 724 C C . ARG A 1 95 ? 11.297 3.648 4.062 1 98.75 95 ARG A C 1
ATOM 726 O O . ARG A 1 95 ? 11.539 2.555 3.551 1 98.75 95 ARG A O 1
ATOM 733 N N . LEU A 1 96 ? 12.18 4.613 4.238 1 98.81 96 LEU A N 1
ATOM 734 C CA . LEU A 1 96 ? 13.562 4.34 3.889 1 98.81 96 LEU A CA 1
ATOM 735 C C . LEU A 1 96 ? 14.102 3.148 4.676 1 98.81 96 LEU A C 1
ATOM 737 O O . LEU A 1 96 ? 14.742 2.264 4.109 1 98.81 96 LEU A O 1
ATOM 741 N N . LEU A 1 97 ? 13.836 3.172 5.965 1 98.75 97 LEU A N 1
ATOM 742 C CA . LEU A 1 97 ? 14.289 2.076 6.812 1 98.75 97 LEU A CA 1
ATOM 743 C C . LEU A 1 97 ? 13.664 0.755 6.375 1 98.75 97 LEU A C 1
ATOM 745 O O . LEU A 1 97 ? 14.352 -0.267 6.305 1 98.75 97 LEU A O 1
ATOM 749 N N . ILE A 1 98 ? 12.414 0.759 6.117 1 98.75 98 ILE A N 1
ATOM 750 C CA . ILE A 1 98 ? 11.719 -0.451 5.691 1 98.75 98 ILE A CA 1
ATOM 751 C C . ILE A 1 98 ? 12.352 -0.985 4.406 1 98.75 98 ILE A C 1
ATOM 753 O O . ILE A 1 98 ? 12.664 -2.174 4.312 1 98.75 98 ILE A O 1
ATOM 757 N N . PHE A 1 99 ? 12.57 -0.116 3.441 1 98.81 99 PHE A N 1
ATOM 758 C CA . PHE A 1 99 ? 13.094 -0.571 2.158 1 98.81 99 PHE A CA 1
ATOM 759 C C . PHE A 1 99 ? 14.555 -0.983 2.285 1 98.81 99 PHE A C 1
ATOM 761 O O . PHE A 1 99 ? 15.016 -1.883 1.579 1 98.81 99 PHE A O 1
ATOM 768 N N . PHE A 1 100 ? 15.281 -0.359 3.201 1 98.69 100 PHE A N 1
ATOM 769 C CA . PHE A 1 100 ? 16.641 -0.809 3.48 1 98.69 100 PHE A CA 1
ATOM 770 C C . PHE A 1 100 ? 16.641 -2.238 4.008 1 98.69 100 PHE A C 1
ATOM 772 O O . PHE A 1 100 ? 17.406 -3.082 3.533 1 98.69 100 PHE A O 1
ATOM 779 N N . ILE A 1 101 ? 15.766 -2.531 4.941 1 98.25 101 ILE A N 1
ATOM 780 C CA . ILE A 1 101 ? 15.664 -3.857 5.539 1 98.25 101 ILE A CA 1
ATOM 781 C C . ILE A 1 101 ? 15.234 -4.871 4.48 1 98.25 101 ILE A C 1
ATOM 783 O O . ILE A 1 101 ? 15.812 -5.961 4.391 1 98.25 101 ILE A O 1
ATOM 787 N N . LEU A 1 102 ? 14.266 -4.543 3.652 1 98.44 102 LEU A N 1
ATOM 788 C CA . LEU A 1 102 ? 13.758 -5.449 2.629 1 98.44 102 LEU A CA 1
ATOM 789 C C . LEU A 1 102 ? 14.836 -5.762 1.597 1 98.44 102 LEU A C 1
ATOM 791 O O . LEU A 1 102 ? 15.016 -6.922 1.214 1 98.44 102 LEU A O 1
ATOM 795 N N . THR A 1 103 ? 15.508 -4.656 1.141 1 97.69 103 THR A N 1
ATOM 796 C CA . THR A 1 103 ? 16.578 -4.848 0.16 1 97.69 103 THR A CA 1
ATOM 797 C C . THR A 1 103 ? 17.703 -5.688 0.745 1 97.69 103 THR A C 1
ATOM 799 O O . THR A 1 103 ? 18.203 -6.602 0.09 1 97.69 103 THR A O 1
ATOM 802 N N . PHE A 1 104 ? 18.062 -5.359 1.938 1 96.56 104 PHE A N 1
ATOM 803 C CA . PHE A 1 104 ? 19.109 -6.098 2.619 1 96.56 104 PHE A CA 1
ATOM 804 C C . PHE A 1 104 ? 18.734 -7.566 2.779 1 96.56 104 PHE A C 1
ATOM 806 O O . PHE A 1 104 ? 19.531 -8.453 2.49 1 96.56 104 PHE A O 1
ATOM 813 N N . TYR A 1 105 ? 17.594 -7.859 3.168 1 96.38 105 TYR A N 1
ATOM 814 C CA . TYR A 1 105 ? 17.125 -9.227 3.363 1 96.38 105 TYR A CA 1
ATOM 815 C C . TYR A 1 105 ? 17.125 -9.992 2.045 1 96.38 105 TYR A C 1
ATOM 817 O O . TYR A 1 105 ? 17.625 -11.117 1.967 1 96.38 105 TYR A O 1
ATOM 825 N N . ALA A 1 106 ? 16.5 -9.383 1.061 1 96.12 106 ALA A N 1
ATOM 826 C CA . ALA A 1 106 ? 16.344 -10.055 -0.23 1 96.12 106 ALA A CA 1
ATOM 827 C C . ALA A 1 106 ? 17.703 -10.422 -0.815 1 96.12 106 ALA A C 1
ATOM 829 O O . ALA A 1 106 ? 17.844 -11.461 -1.473 1 96.12 106 ALA A O 1
ATOM 830 N N . PHE A 1 107 ? 18.656 -9.633 -0.562 1 94.06 107 PHE A N 1
ATOM 831 C CA . PHE A 1 107 ? 19.984 -9.875 -1.118 1 94.06 107 PHE A CA 1
ATOM 832 C C . PHE A 1 107 ? 20.812 -10.758 -0.187 1 94.06 107 PHE A C 1
ATOM 834 O O . PHE A 1 107 ? 21.312 -11.805 -0.597 1 94.06 107 PHE A O 1
ATOM 841 N N . MET A 1 108 ? 20.844 -10.422 1.116 1 90.69 108 MET A N 1
ATOM 842 C CA . MET A 1 108 ? 21.781 -11.008 2.062 1 90.69 108 MET A CA 1
ATOM 843 C C . MET A 1 108 ? 21.391 -12.445 2.4 1 90.69 108 MET A C 1
ATOM 845 O O . MET A 1 108 ? 22.25 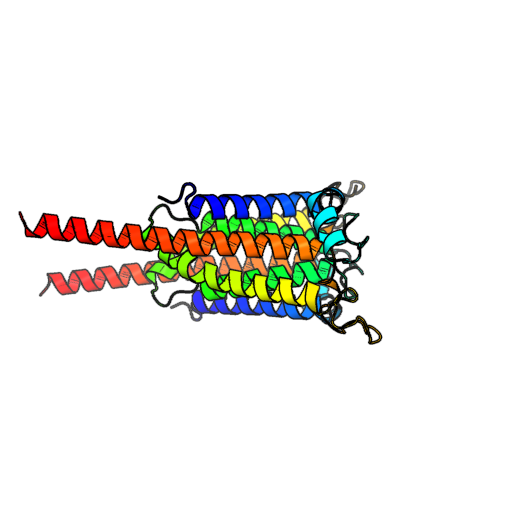-13.266 2.744 1 90.69 108 MET A O 1
ATOM 849 N N . PHE A 1 109 ? 20.188 -12.797 2.201 1 91.06 109 PHE A N 1
ATOM 850 C CA . PHE A 1 109 ? 19.766 -14.125 2.613 1 91.06 109 PHE A CA 1
ATOM 851 C C . PHE A 1 109 ? 19.328 -14.953 1.408 1 91.06 109 PHE A C 1
ATOM 853 O O . PHE A 1 109 ? 18.641 -15.961 1.556 1 91.06 109 PHE A O 1
ATOM 860 N N . SER A 1 110 ? 19.719 -14.477 0.308 1 91.25 110 SER A N 1
ATOM 861 C CA . SER A 1 110 ? 19.484 -15.258 -0.902 1 91.25 110 SER A CA 1
ATOM 862 C C . SER A 1 110 ? 20.609 -16.25 -1.146 1 91.25 110 SER A C 1
ATOM 864 O O . SER A 1 110 ? 21.688 -16.141 -0.557 1 91.25 110 SER A O 1
ATOM 866 N N . LYS A 1 111 ? 20.328 -17.25 -2.047 1 87.81 111 LYS A N 1
ATOM 867 C CA . LYS A 1 111 ? 21.297 -18.297 -2.371 1 87.81 111 LYS A CA 1
ATOM 868 C C . LYS A 1 111 ? 22.562 -17.688 -2.984 1 87.81 111 LYS A C 1
ATOM 870 O O . LYS A 1 111 ? 23.656 -18.234 -2.812 1 87.81 111 LYS A O 1
ATOM 875 N N . SER A 1 112 ? 22.438 -16.562 -3.605 1 84.75 112 SER A N 1
ATOM 876 C CA . SER A 1 112 ? 23.547 -15.945 -4.324 1 84.75 112 SER A CA 1
ATOM 877 C C . SER A 1 112 ? 24.406 -15.102 -3.391 1 84.75 112 SER A C 1
ATOM 879 O O . SER A 1 112 ? 25.469 -14.617 -3.787 1 84.75 112 SER A O 1
ATOM 881 N N . SER A 1 113 ? 23.938 -14.984 -2.174 1 87.56 113 SER A N 1
ATOM 882 C CA . SER A 1 113 ? 24.672 -14.141 -1.226 1 87.56 113 SER A CA 1
ATOM 883 C C . SER A 1 113 ? 26.047 -14.727 -0.907 1 87.56 113 SER A C 1
ATOM 885 O O . SER A 1 113 ? 26.203 -15.945 -0.842 1 87.56 113 SER A O 1
ATOM 887 N N . PRO A 1 114 ? 26.984 -13.875 -0.671 1 84.19 114 PRO A N 1
ATOM 888 C CA . PRO A 1 114 ? 28.328 -14.336 -0.295 1 84.19 114 PRO A CA 1
ATOM 889 C C . PRO A 1 114 ? 28.344 -15.117 1.018 1 84.19 114 PRO A C 1
ATOM 891 O O . PRO A 1 114 ? 29.266 -15.891 1.271 1 84.19 114 PRO A O 1
ATOM 894 N N . ILE A 1 115 ? 27.312 -14.953 1.743 1 82.81 115 ILE A N 1
ATOM 895 C CA . ILE A 1 115 ? 27.219 -15.641 3.025 1 82.81 115 ILE A CA 1
ATOM 896 C C . ILE A 1 115 ? 27.125 -17.141 2.799 1 82.81 115 ILE A C 1
ATOM 898 O O . ILE A 1 115 ? 27.609 -17.938 3.621 1 82.81 115 ILE A O 1
ATOM 902 N N . TYR A 1 116 ? 26.594 -17.438 1.642 1 84.38 116 TYR A N 1
ATOM 903 C CA . TYR A 1 116 ? 26.375 -18.859 1.371 1 84.38 116 TYR A CA 1
ATOM 904 C C . TYR A 1 116 ? 27.391 -19.375 0.355 1 84.38 116 TYR A C 1
ATOM 906 O O . TYR A 1 116 ? 27.188 -20.422 -0.264 1 84.38 116 TYR A O 1
ATOM 914 N N . ALA A 1 117 ? 28.453 -18.75 0.172 1 82.94 117 ALA A N 1
ATOM 915 C CA . ALA A 1 117 ? 29.484 -19.141 -0.772 1 82.94 117 ALA A CA 1
ATOM 916 C C . ALA A 1 117 ? 30.141 -20.453 -0.353 1 82.94 117 ALA A C 1
ATOM 918 O O . ALA A 1 117 ? 30.484 -21.297 -1.2 1 82.94 117 ALA A O 1
ATOM 919 N N . THR A 1 118 ? 30.141 -20.719 0.938 1 85.25 118 THR A N 1
ATOM 920 C CA . THR A 1 118 ? 30.859 -21.906 1.405 1 85.25 118 THR A CA 1
ATOM 921 C C . THR A 1 118 ? 29.922 -22.844 2.146 1 85.25 118 THR A C 1
ATOM 923 O O . THR A 1 118 ? 30.359 -23.844 2.715 1 85.25 118 THR A O 1
ATOM 926 N N . THR A 1 119 ? 28.719 -22.516 2.283 1 83.94 119 THR A N 1
ATOM 927 C CA . THR A 1 119 ? 27.766 -23.359 3.008 1 83.94 119 THR A CA 1
ATOM 928 C C . THR A 1 119 ? 26.578 -23.703 2.131 1 83.94 119 THR A C 1
ATOM 930 O O . THR A 1 119 ? 26.297 -23 1.146 1 83.94 119 THR A O 1
ATOM 933 N N . SER A 1 120 ? 26 -24.797 2.367 1 88.06 120 SER A N 1
ATOM 934 C CA . SER A 1 120 ? 24.828 -25.219 1.604 1 88.06 120 SER A CA 1
ATOM 935 C C . SER A 1 120 ? 23.641 -24.281 1.866 1 88.06 120 SER A C 1
ATOM 937 O O . SER A 1 120 ? 23.406 -23.891 3.008 1 88.06 120 SER A O 1
ATOM 939 N N . TYR A 1 121 ? 23.047 -23.812 0.931 1 88 121 TYR A N 1
ATOM 940 C CA . TYR A 1 121 ? 21.891 -22.906 1.039 1 88 121 TYR A CA 1
ATOM 941 C C . TYR A 1 121 ? 20.641 -23.672 1.446 1 88 121 TYR A C 1
ATOM 943 O O . TYR A 1 121 ? 20.328 -24.719 0.877 1 88 121 TYR A O 1
ATOM 951 N N . VAL A 1 122 ? 20.031 -23.25 2.516 1 86.44 122 VAL A N 1
ATOM 952 C CA . VAL A 1 122 ? 18.734 -23.781 2.936 1 86.44 122 VAL A CA 1
ATOM 953 C C . VAL A 1 122 ? 17.656 -22.703 2.773 1 86.44 122 VAL A C 1
ATOM 955 O O . VAL A 1 122 ? 17.766 -21.625 3.342 1 86.44 122 VAL A O 1
ATOM 958 N N . PRO A 1 123 ? 16.656 -23.031 1.988 1 88.88 123 PRO A N 1
ATOM 959 C CA . PRO A 1 123 ? 15.602 -22.047 1.801 1 88.88 123 PRO A CA 1
ATOM 960 C C . PRO A 1 123 ? 14.938 -21.641 3.113 1 88.88 123 PRO A C 1
ATOM 962 O O . PRO A 1 123 ? 14.766 -22.469 4.008 1 88.88 123 PRO A O 1
ATOM 965 N N . SER A 1 124 ? 14.555 -20.375 3.146 1 87.69 124 SER A N 1
ATOM 966 C CA . SER A 1 124 ? 13.914 -19.859 4.348 1 87.69 124 SER A CA 1
ATOM 967 C C . SER A 1 124 ? 12.469 -20.344 4.461 1 87.69 124 SER A C 1
ATOM 969 O O . SER A 1 124 ? 11.781 -20.5 3.451 1 87.69 124 SER A O 1
ATOM 971 N N . SER A 1 125 ? 12.117 -20.547 5.684 1 87.38 125 SER A N 1
ATOM 972 C CA . SER A 1 125 ? 10.734 -20.953 5.922 1 87.38 125 SER A CA 1
ATOM 973 C C . SER A 1 125 ? 9.766 -19.812 5.629 1 87.38 125 SER A C 1
ATOM 975 O O . SER A 1 125 ? 8.625 -20.047 5.219 1 87.38 125 SER A O 1
ATOM 977 N N . TRP A 1 126 ? 10.242 -18.625 5.926 1 85.94 126 TRP A N 1
ATOM 978 C CA . TRP A 1 126 ? 9.406 -17.469 5.59 1 85.94 126 TRP A CA 1
ATOM 979 C C . TRP A 1 126 ? 10.211 -16.422 4.832 1 85.94 126 TRP A C 1
ATOM 981 O O . TRP A 1 126 ? 11.422 -16.281 5.047 1 85.94 126 TRP A O 1
ATOM 991 N N . GLY A 1 127 ? 9.688 -15.812 3.787 1 90.75 127 GLY A N 1
ATOM 992 C CA . GLY A 1 127 ? 10.336 -14.727 3.066 1 90.75 127 GLY A CA 1
ATOM 993 C C . GLY A 1 127 ? 11.133 -15.203 1.867 1 90.75 127 GLY A C 1
ATOM 994 O O . GLY A 1 127 ? 11.805 -14.406 1.208 1 90.75 127 GLY A O 1
ATOM 995 N N . GLU A 1 128 ? 11.156 -16.5 1.67 1 94.75 128 GLU A N 1
ATOM 996 C CA . GLU A 1 128 ? 11.867 -17.031 0.508 1 94.75 128 GLU A CA 1
ATOM 997 C C . GLU A 1 128 ? 11.383 -16.375 -0.78 1 94.75 128 GLU A C 1
ATOM 999 O O . GLU A 1 128 ? 12.172 -16.125 -1.694 1 94.75 128 GLU A O 1
ATOM 1004 N N . GLY A 1 129 ? 10.117 -16.031 -0.778 1 96.56 129 GLY A N 1
ATOM 1005 C CA . GLY A 1 129 ? 9.508 -15.43 -1.959 1 96.56 129 GLY A CA 1
ATOM 1006 C C . GLY A 1 129 ? 10.008 -14.031 -2.248 1 96.56 129 GLY A C 1
ATOM 1007 O O . GLY A 1 129 ? 9.805 -13.508 -3.348 1 96.56 129 GLY A O 1
ATOM 1008 N N . LEU A 1 130 ? 10.656 -13.422 -1.307 1 97.94 130 LEU A N 1
ATOM 1009 C CA . LEU A 1 130 ? 11.141 -12.062 -1.473 1 97.94 130 LEU A CA 1
ATOM 1010 C C . LEU A 1 130 ? 12.469 -12.047 -2.223 1 97.94 130 LEU A C 1
ATOM 1012 O O . LEU A 1 130 ? 12.914 -10.992 -2.678 1 97.94 130 LEU A O 1
ATOM 1016 N N . LYS A 1 131 ? 13.07 -13.172 -2.328 1 96.94 131 LYS A N 1
ATOM 1017 C CA . LYS A 1 131 ? 14.406 -13.266 -2.902 1 96.94 131 LYS A CA 1
ATOM 1018 C C . LYS A 1 131 ? 14.344 -13.516 -4.406 1 96.94 131 LYS A C 1
ATOM 1020 O O . LYS A 1 131 ? 14.648 -14.625 -4.867 1 96.94 131 LYS A O 1
ATOM 1025 N N . ASN A 1 132 ? 14.031 -12.594 -5.152 1 97.44 132 ASN A N 1
ATOM 1026 C CA . ASN A 1 132 ? 13.977 -12.664 -6.605 1 97.44 132 ASN A CA 1
ATOM 1027 C C . ASN A 1 132 ? 14.25 -11.312 -7.25 1 97.44 132 ASN A C 1
ATOM 1029 O O . ASN A 1 132 ? 14.25 -10.281 -6.566 1 97.44 132 ASN A O 1
ATOM 1033 N N . ARG A 1 133 ? 14.422 -11.328 -8.508 1 97.38 133 ARG A N 1
ATOM 1034 C CA . ARG A 1 133 ? 14.891 -10.141 -9.227 1 97.38 133 ARG A CA 1
ATOM 1035 C C . ARG A 1 133 ? 13.828 -9.055 -9.234 1 97.38 133 ARG A C 1
ATOM 1037 O O . ARG A 1 133 ? 14.148 -7.863 -9.141 1 97.38 133 ARG A O 1
ATOM 1044 N N . VAL A 1 134 ? 12.555 -9.422 -9.422 1 98.62 134 VAL A N 1
ATOM 1045 C CA . VAL A 1 134 ? 11.484 -8.438 -9.547 1 98.62 134 VAL A CA 1
ATOM 1046 C C . VAL A 1 134 ? 11.328 -7.68 -8.227 1 98.62 134 VAL A C 1
ATOM 1048 O O . VAL A 1 134 ? 11.344 -6.445 -8.203 1 98.62 134 VAL A O 1
ATOM 1051 N N . PHE A 1 135 ? 11.25 -8.398 -7.184 1 98.75 135 PHE A N 1
ATOM 1052 C CA . PHE A 1 135 ? 11.062 -7.777 -5.879 1 98.75 135 PHE A CA 1
ATOM 1053 C C . PHE A 1 135 ? 12.289 -6.957 -5.492 1 98.75 135 PHE A C 1
ATOM 1055 O O . PHE A 1 135 ? 12.164 -5.824 -5.02 1 98.75 135 PHE A O 1
ATOM 1062 N N . PHE A 1 136 ? 13.484 -7.543 -5.668 1 98.31 136 PHE A N 1
ATOM 1063 C CA . PHE A 1 136 ? 14.711 -6.855 -5.281 1 98.31 136 PHE A CA 1
ATOM 1064 C C . PHE A 1 136 ? 14.852 -5.535 -6.027 1 98.31 136 PHE A C 1
ATOM 1066 O O . PHE A 1 136 ? 15.188 -4.512 -5.43 1 98.31 136 PHE A O 1
ATOM 1073 N N . THR A 1 137 ? 14.633 -5.547 -7.301 1 98.56 137 THR A N 1
ATOM 1074 C CA . THR A 1 137 ? 14.766 -4.328 -8.094 1 98.56 137 THR A CA 1
ATOM 1075 C C . THR A 1 137 ? 13.797 -3.258 -7.594 1 98.56 137 THR A C 1
ATOM 1077 O O . THR A 1 137 ? 14.18 -2.092 -7.453 1 98.56 137 THR A O 1
ATOM 1080 N N . TRP A 1 138 ? 12.57 -3.65 -7.348 1 98.75 138 TRP A N 1
ATOM 1081 C CA . TRP A 1 138 ? 11.586 -2.715 -6.816 1 98.75 138 TRP A CA 1
ATOM 1082 C C . TRP A 1 138 ? 12.047 -2.133 -5.484 1 98.75 138 TRP A C 1
ATOM 1084 O O . TRP A 1 138 ? 12.055 -0.914 -5.301 1 98.75 138 TRP A O 1
ATOM 1094 N N . ALA A 1 139 ? 12.438 -3.008 -4.551 1 98.75 139 ALA A N 1
ATOM 1095 C CA . ALA A 1 139 ? 12.844 -2.58 -3.217 1 98.75 139 ALA A CA 1
ATOM 1096 C C . ALA A 1 139 ? 14.07 -1.67 -3.287 1 98.75 139 ALA A C 1
ATOM 1098 O O . ALA A 1 139 ? 14.164 -0.684 -2.553 1 98.75 139 ALA A O 1
ATOM 1099 N N . PHE A 1 140 ? 14.984 -1.995 -4.164 1 98.44 140 PHE A N 1
ATOM 1100 C CA . PHE A 1 140 ? 16.219 -1.235 -4.324 1 98.44 140 PHE A CA 1
ATOM 1101 C C . PHE A 1 140 ? 15.93 0.16 -4.863 1 98.44 140 PHE A C 1
ATOM 1103 O O . PHE A 1 140 ? 16.438 1.151 -4.344 1 98.44 140 PHE A O 1
ATOM 1110 N N . ILE A 1 141 ? 15.109 0.243 -5.836 1 98.5 141 ILE A N 1
ATOM 1111 C CA . ILE A 1 141 ? 14.719 1.527 -6.41 1 98.5 141 ILE A CA 1
ATOM 1112 C C . ILE A 1 141 ? 14 2.367 -5.355 1 98.5 141 ILE A C 1
ATOM 1114 O O . ILE A 1 141 ? 14.266 3.564 -5.219 1 98.5 141 ILE A O 1
ATOM 1118 N N . GLU A 1 142 ? 13.117 1.733 -4.637 1 98.81 142 GLU A N 1
ATOM 1119 C CA . GLU A 1 142 ? 12.406 2.428 -3.566 1 98.81 142 GLU A CA 1
ATOM 1120 C C . GLU A 1 142 ? 13.375 2.961 -2.516 1 98.81 142 GLU A C 1
ATOM 1122 O O . GLU A 1 142 ? 13.203 4.074 -2.014 1 98.81 142 GLU A O 1
ATOM 1127 N N . MET A 1 143 ? 14.297 2.154 -2.201 1 98.75 143 MET A N 1
ATOM 1128 C CA . MET A 1 143 ? 15.273 2.586 -1.21 1 98.75 143 MET A CA 1
ATOM 1129 C C . MET A 1 143 ? 15.992 3.854 -1.666 1 98.75 143 MET A C 1
ATOM 1131 O O . MET A 1 143 ? 16.109 4.812 -0.903 1 98.75 143 MET A O 1
ATOM 1135 N N . ILE A 1 144 ? 16.422 3.887 -2.873 1 98.56 144 ILE A N 1
ATOM 1136 C CA . ILE A 1 144 ? 17.141 5.031 -3.434 1 98.56 144 ILE A CA 1
ATOM 1137 C C . ILE A 1 144 ? 16.203 6.238 -3.494 1 98.56 144 ILE A C 1
ATOM 1139 O O . ILE A 1 144 ? 16.594 7.348 -3.127 1 98.56 144 ILE A O 1
ATOM 1143 N N . ALA A 1 145 ? 15.023 6.004 -3.93 1 98.62 145 ALA A N 1
ATOM 1144 C CA . ALA A 1 145 ? 14.047 7.082 -4.086 1 98.62 145 ALA A CA 1
ATOM 1145 C C . ALA A 1 145 ? 13.688 7.691 -2.734 1 98.62 145 ALA A C 1
ATOM 1147 O O . ALA A 1 145 ? 13.625 8.914 -2.596 1 98.62 145 ALA A O 1
ATOM 1148 N N . TRP A 1 146 ? 13.461 6.848 -1.788 1 98.75 146 TRP A N 1
ATOM 1149 C CA . TRP A 1 146 ? 13.07 7.379 -0.486 1 98.75 146 TRP A CA 1
ATOM 1150 C C . TRP A 1 146 ? 14.258 8.047 0.205 1 98.75 146 TRP A C 1
ATOM 1152 O O . TRP A 1 146 ? 14.078 8.961 1.012 1 98.75 146 TRP A O 1
ATOM 1162 N N . PHE A 1 147 ? 15.477 7.562 -0.105 1 98.69 147 PHE A N 1
ATOM 1163 C CA . PHE A 1 147 ? 16.641 8.312 0.345 1 98.69 147 PHE A CA 1
ATOM 1164 C C . PHE A 1 147 ? 16.656 9.703 -0.271 1 98.69 147 PHE A C 1
ATOM 1166 O O . PHE A 1 147 ? 16.922 10.695 0.42 1 98.69 147 PHE A O 1
ATOM 1173 N N . TRP A 1 148 ? 16.422 9.734 -1.509 1 98.5 148 TRP A N 1
ATOM 1174 C CA . TRP A 1 148 ? 16.359 11.008 -2.215 1 98.5 148 TRP A CA 1
ATOM 1175 C C . TRP A 1 148 ? 15.281 11.914 -1.615 1 98.5 148 TRP A C 1
ATOM 1177 O O . TRP A 1 148 ? 15.516 13.109 -1.401 1 98.5 148 TRP A O 1
ATOM 1187 N N . VAL A 1 149 ? 14.133 11.398 -1.342 1 98.56 149 VAL A N 1
ATOM 1188 C CA . VAL A 1 149 ? 13.062 12.164 -0.716 1 98.56 149 VAL A CA 1
ATOM 1189 C C . VAL A 1 149 ? 13.523 12.695 0.639 1 98.56 149 VAL A C 1
ATOM 1191 O O . VAL A 1 149 ? 13.328 13.875 0.954 1 98.56 149 VAL A O 1
ATOM 1194 N N . TYR A 1 150 ? 14.141 11.867 1.411 1 98.19 150 TYR A N 1
ATOM 1195 C CA . TYR A 1 150 ? 14.609 12.211 2.752 1 98.19 150 TYR A CA 1
ATOM 1196 C C . TYR A 1 150 ? 15.562 13.398 2.713 1 98.19 150 TYR A C 1
ATOM 1198 O O . TYR A 1 150 ? 15.406 14.359 3.469 1 98.19 150 TYR A O 1
ATOM 1206 N N . VAL A 1 151 ? 16.5 13.312 1.841 1 97.88 151 VAL A N 1
ATOM 1207 C CA . VAL A 1 151 ? 17.516 14.359 1.741 1 97.88 151 VAL A CA 1
ATOM 1208 C C . VAL A 1 151 ? 16.859 15.648 1.245 1 97.88 151 VAL A C 1
ATOM 1210 O O . VAL A 1 151 ? 17.156 16.734 1.765 1 97.88 151 VAL A O 1
ATOM 1213 N N . THR A 1 152 ? 16.016 15.523 0.243 1 98 152 THR A N 1
ATOM 1214 C CA . THR A 1 152 ? 15.352 16.688 -0.315 1 98 152 THR A CA 1
ATOM 1215 C C . THR A 1 152 ? 14.469 17.375 0.734 1 98 152 THR A C 1
ATOM 1217 O O . THR A 1 152 ? 14.461 18.594 0.847 1 98 152 THR A O 1
ATOM 1220 N N . LEU A 1 153 ? 13.797 16.625 1.503 1 97.62 153 LEU A N 1
ATOM 1221 C CA . LEU A 1 153 ? 12.953 17.172 2.559 1 97.62 153 LEU A CA 1
ATOM 1222 C C . LEU A 1 153 ? 13.797 17.906 3.598 1 97.62 153 LEU A C 1
ATOM 1224 O O . LEU A 1 153 ? 13.391 18.953 4.113 1 97.62 153 LEU A O 1
ATOM 1228 N N . ARG A 1 154 ? 14.914 17.375 3.912 1 96.25 154 ARG A N 1
ATOM 1229 C CA . ARG A 1 154 ? 15.797 18.016 4.883 1 96.25 154 ARG A CA 1
ATOM 1230 C C . ARG A 1 154 ? 16.297 19.359 4.371 1 96.25 154 ARG A C 1
ATOM 1232 O O . ARG A 1 154 ? 16.344 20.344 5.121 1 96.25 154 ARG A O 1
ATOM 1239 N N . GLU A 1 155 ? 16.609 19.359 3.15 1 96.5 155 GLU A N 1
ATOM 1240 C CA . GLU A 1 155 ? 17.031 20.609 2.543 1 96.5 155 GLU A CA 1
ATOM 1241 C C . GLU A 1 155 ? 15.898 21.625 2.52 1 96.5 155 GLU A C 1
ATOM 1243 O O . GLU A 1 155 ? 16.109 22.797 2.832 1 96.5 155 GLU A O 1
ATOM 1248 N N . GLU A 1 156 ? 14.773 21.203 2.125 1 95.81 156 GLU A N 1
ATOM 1249 C CA . GLU A 1 156 ? 13.609 22.078 2.07 1 95.81 156 GLU A CA 1
ATOM 1250 C C . GLU A 1 156 ? 13.258 22.609 3.455 1 95.81 156 GLU A C 1
ATOM 1252 O O . GLU A 1 156 ? 12.82 23.766 3.592 1 95.81 156 GLU A O 1
ATOM 1257 N N . ARG A 1 157 ? 13.391 21.812 4.414 1 94.94 157 ARG A N 1
ATOM 1258 C CA . ARG A 1 157 ? 13.109 22.219 5.785 1 94.94 157 ARG A CA 1
ATOM 1259 C C . ARG A 1 157 ? 14.055 23.328 6.223 1 94.94 157 ARG A C 1
ATOM 1261 O O . ARG A 1 157 ? 13.641 24.281 6.895 1 94.94 157 ARG A O 1
ATOM 1268 N N . LYS A 1 158 ? 15.266 23.203 5.895 1 94.88 158 LYS A N 1
ATOM 1269 C CA . LYS A 1 158 ? 16.25 24.234 6.199 1 94.88 158 LYS A CA 1
ATOM 1270 C C . LYS A 1 158 ? 15.891 25.562 5.52 1 94.88 158 LYS A C 1
ATOM 1272 O O . LYS A 1 158 ? 15.992 26.625 6.129 1 94.88 158 LYS A O 1
ATOM 1277 N N . GLU A 1 159 ? 15.547 25.422 4.301 1 92.56 159 GLU A N 1
ATOM 1278 C CA . GLU A 1 159 ? 15.172 26.609 3.551 1 92.56 159 GLU A CA 1
ATOM 1279 C C . GLU A 1 159 ? 13.945 27.281 4.164 1 92.56 159 GLU A C 1
ATOM 1281 O O . GLU A 1 159 ? 13.875 28.516 4.234 1 92.56 159 GLU A O 1
ATOM 1286 N N . LEU A 1 160 ? 13.023 26.516 4.52 1 91.12 160 LEU A N 1
ATOM 1287 C CA . LEU A 1 160 ? 11.805 27.031 5.141 1 91.12 160 LEU A CA 1
ATOM 1288 C C . LEU A 1 160 ? 12.125 27.734 6.453 1 91.12 160 LEU A C 1
ATOM 1290 O O . LEU A 1 160 ? 11.547 28.781 6.762 1 91.12 160 LEU A O 1
ATOM 1294 N N . SER A 1 161 ? 12.977 27.188 7.184 1 92.06 161 SER A N 1
ATOM 1295 C CA . SER A 1 161 ? 13.375 27.797 8.453 1 92.06 161 SER A CA 1
ATOM 1296 C C . SER A 1 161 ? 14.078 29.125 8.227 1 92.06 161 SER A C 1
ATOM 1298 O O . SER A 1 161 ? 13.859 30.078 8.969 1 92.06 161 SER A O 1
ATOM 1300 N N . LEU A 1 162 ? 14.875 29.203 7.27 1 93 162 LEU A N 1
ATOM 1301 C CA . LEU A 1 162 ? 15.594 30.438 6.949 1 93 162 LEU A CA 1
ATOM 1302 C C . LEU A 1 162 ? 14.625 31.516 6.5 1 93 162 LEU A C 1
ATOM 1304 O O . LEU A 1 162 ? 14.781 32.688 6.875 1 93 162 LEU A O 1
ATOM 1308 N N . ARG A 1 163 ? 13.727 31.156 5.715 1 91.75 163 ARG A N 1
ATOM 1309 C CA . ARG A 1 163 ? 12.727 32.125 5.246 1 91.75 163 ARG A CA 1
ATOM 1310 C C . ARG A 1 163 ? 11.914 32.656 6.406 1 91.75 163 ARG A C 1
ATOM 1312 O O . ARG A 1 163 ? 11.594 33.844 6.438 1 91.75 163 ARG A O 1
ATOM 1319 N N . LYS A 1 164 ? 11.57 31.828 7.328 1 91.94 164 LYS A N 1
ATOM 1320 C CA . LYS A 1 164 ? 10.812 32.25 8.5 1 91.94 164 LYS A CA 1
ATOM 1321 C C . LYS A 1 164 ? 11.625 33.219 9.359 1 91.94 164 LYS A C 1
ATOM 1323 O O . LYS A 1 164 ? 11.086 34.188 9.891 1 91.94 164 LYS A O 1
ATOM 1328 N N . GLN A 1 165 ? 12.812 33 9.477 1 93.31 165 GLN A N 1
ATOM 1329 C CA . GLN A 1 165 ? 13.703 33.844 10.25 1 93.31 165 GLN A CA 1
ATOM 1330 C C . GLN A 1 165 ? 13.852 35.219 9.594 1 93.31 165 GLN A C 1
ATOM 1332 O O . GLN A 1 165 ? 13.867 36.25 10.281 1 93.31 165 GLN A O 1
ATOM 1337 N N . GLN A 1 166 ? 14.047 35.188 8.406 1 92.81 166 GLN A N 1
ATOM 1338 C CA . GLN A 1 166 ? 14.195 36.438 7.672 1 92.81 166 GLN A CA 1
ATOM 1339 C C . GLN A 1 166 ? 12.938 37.281 7.777 1 92.81 166 GLN A C 1
ATOM 1341 O O . GLN A 1 166 ? 13.016 38.5 7.906 1 92.81 166 GLN A O 1
ATOM 1346 N N . LYS A 1 167 ? 11.812 36.688 7.637 1 92.94 167 LYS A N 1
ATOM 1347 C CA . LYS A 1 167 ? 10.539 37.406 7.766 1 92.94 167 LYS A CA 1
ATOM 1348 C C . LYS A 1 167 ? 10.391 38 9.164 1 92.94 167 LYS A C 1
ATOM 1350 O O . LYS A 1 167 ? 9.922 39.125 9.312 1 92.94 167 LYS A O 1
ATOM 1355 N N . LYS A 1 168 ? 10.742 37.281 10.141 1 93.94 168 LYS A N 1
ATOM 1356 C CA . LYS A 1 168 ? 10.68 37.75 11.516 1 93.94 168 LYS A CA 1
ATOM 1357 C C . LYS A 1 168 ? 11.617 38.938 11.727 1 93.94 168 LYS A C 1
ATOM 1359 O O . LYS A 1 168 ? 11.258 39.906 12.406 1 93.94 168 LYS A O 1
ATOM 1364 N N . SER A 1 169 ? 12.734 38.812 11.273 1 93.38 169 SER A N 1
ATOM 1365 C CA . SER A 1 169 ? 13.711 39.906 11.414 1 93.38 169 SER A CA 1
ATOM 1366 C C . SER A 1 169 ? 13.25 41.156 10.695 1 93.38 169 SER A C 1
ATOM 1368 O O . SER A 1 169 ? 13.453 42.281 11.18 1 93.38 169 SER A O 1
ATOM 1370 N N . ALA A 1 170 ? 12.641 41.125 9.602 1 93.62 170 ALA A N 1
ATOM 1371 C CA . ALA A 1 170 ? 12.133 42.25 8.82 1 93.62 170 ALA A CA 1
ATOM 1372 C C . ALA A 1 170 ? 10.984 42.969 9.547 1 93.62 170 ALA A C 1
ATOM 1374 O O . ALA A 1 170 ? 10.867 44.188 9.5 1 93.62 170 ALA A O 1
ATOM 1375 N N . GLU A 1 171 ? 10.188 42.125 10.164 1 92.5 171 GLU A N 1
ATOM 1376 C CA . GLU A 1 171 ? 9.055 42.656 10.914 1 92.5 171 GLU A CA 1
ATOM 1377 C C . GLU A 1 171 ? 9.516 43.406 12.172 1 92.5 171 GLU A C 1
ATOM 1379 O O . GLU A 1 171 ? 8.875 44.375 12.609 1 92.5 171 GLU A O 1
ATOM 1384 N N . GLU A 1 172 ? 10.484 43 12.773 1 91.88 172 GLU A N 1
ATOM 1385 C CA . GLU A 1 172 ? 11.023 43.625 13.977 1 91.88 172 GLU A CA 1
ATOM 1386 C C . GLU A 1 172 ? 11.773 44.906 13.641 1 91.88 172 GLU A C 1
ATOM 1388 O O . GLU A 1 172 ? 11.906 45.812 14.492 1 91.88 172 GLU A O 1
ATOM 1393 N N . SER A 1 173 ? 12.336 45 12.609 1 91.12 173 SER A N 1
ATOM 1394 C CA . SER A 1 173 ? 13.094 46.188 12.211 1 91.12 173 SER A CA 1
ATOM 1395 C C . SER A 1 173 ? 12.164 47.281 11.75 1 91.12 173 SER A C 1
ATOM 1397 O O . SER A 1 173 ? 12.578 48.438 11.648 1 91.12 173 SER A O 1
ATOM 1399 N N . ASP A 1 174 ? 10.984 47.125 11.344 1 78.06 174 ASP A N 1
ATOM 1400 C CA . ASP A 1 174 ? 10 48.156 11.031 1 78.06 174 ASP A CA 1
ATOM 1401 C C . ASP A 1 174 ? 9.266 48.594 12.297 1 78.06 174 ASP A C 1
ATOM 1403 O O . ASP A 1 174 ? 8.891 49.781 12.414 1 78.06 174 ASP A O 1
ATOM 1407 N N . MET B 1 1 ? -21.453 10.57 21.656 1 53.53 1 MET B N 1
ATOM 1408 C CA . MET B 1 1 ? -20 10.492 21.438 1 53.53 1 MET B CA 1
ATOM 1409 C C . MET B 1 1 ? -19.625 9.148 20.812 1 53.53 1 MET B C 1
ATOM 1411 O O . MET B 1 1 ? -20.266 8.133 21.078 1 53.53 1 MET B O 1
ATOM 1415 N N . ALA B 1 2 ? -19 9.289 19.656 1 61.84 2 ALA B N 1
ATOM 1416 C CA . ALA B 1 2 ? -18.688 7.98 19.078 1 61.84 2 ALA B CA 1
ATOM 1417 C C . ALA B 1 2 ? -17.891 7.125 20.047 1 61.84 2 ALA B C 1
ATOM 1419 O O . ALA B 1 2 ? -16.984 7.625 20.719 1 61.84 2 ALA B O 1
ATOM 1420 N N . LEU B 1 3 ? -18.297 5.918 20.422 1 75.88 3 LEU B N 1
ATOM 1421 C CA . LEU B 1 3 ? -17.672 4.961 21.328 1 75.88 3 LEU B CA 1
ATOM 1422 C C . LEU B 1 3 ? -16.219 4.699 20.953 1 75.88 3 LEU B C 1
ATOM 1424 O O . LEU B 1 3 ? -15.367 4.555 21.812 1 75.88 3 LEU B O 1
ATOM 1428 N N . ILE B 1 4 ? -15.844 4.645 19.641 1 92 4 ILE B N 1
ATOM 1429 C CA . ILE B 1 4 ? -14.492 4.355 19.172 1 92 4 ILE B CA 1
ATOM 1430 C C . ILE B 1 4 ? -13.992 5.508 18.297 1 92 4 ILE B C 1
ATOM 1432 O O . ILE B 1 4 ? -14.711 5.977 17.406 1 92 4 ILE B O 1
ATOM 1436 N N . SER B 1 5 ? -12.906 6.07 18.609 1 96 5 SER B N 1
ATOM 1437 C CA . SER B 1 5 ? -12.344 7.184 17.859 1 96 5 SER B CA 1
ATOM 1438 C C . SER B 1 5 ? -11.883 6.738 16.469 1 96 5 SER B C 1
ATOM 1440 O O . SER B 1 5 ? -11.625 5.555 16.25 1 96 5 SER B O 1
ATOM 1442 N N . ALA B 1 6 ? -11.82 7.656 15.555 1 97.06 6 ALA B N 1
ATOM 1443 C CA . ALA B 1 6 ? -11.32 7.359 14.219 1 97.06 6 ALA B CA 1
ATOM 1444 C C . ALA B 1 6 ? -9.891 6.84 14.266 1 97.06 6 ALA B C 1
ATOM 1446 O O . ALA B 1 6 ? -9.531 5.914 13.531 1 97.06 6 ALA B O 1
ATOM 1447 N N . SER B 1 7 ? -9.062 7.422 15.109 1 97.06 7 SER B N 1
ATOM 1448 C CA . SER B 1 7 ? -7.68 6.988 15.25 1 97.06 7 SER B CA 1
ATOM 1449 C C . SER B 1 7 ? -7.598 5.523 15.664 1 97.06 7 SER B C 1
ATOM 1451 O O . SER B 1 7 ? -6.723 4.789 15.203 1 97.06 7 SER B O 1
ATOM 1453 N N . THR B 1 8 ? -8.5 5.125 16.516 1 97.56 8 THR B N 1
ATOM 1454 C CA . THR B 1 8 ? -8.523 3.738 16.969 1 97.56 8 THR B CA 1
ATOM 1455 C C . THR B 1 8 ? -8.898 2.809 15.812 1 97.56 8 THR B C 1
ATOM 1457 O O . THR B 1 8 ? -8.289 1.75 15.641 1 97.56 8 THR B O 1
ATOM 1460 N N . ILE B 1 9 ? -9.898 3.176 15.023 1 98.31 9 ILE B N 1
ATOM 1461 C CA . ILE B 1 9 ? -10.312 2.361 13.883 1 98.31 9 ILE B CA 1
ATOM 1462 C C . ILE B 1 9 ? -9.164 2.244 12.891 1 98.31 9 ILE B C 1
ATOM 1464 O O . ILE B 1 9 ? -8.844 1.145 12.43 1 98.31 9 ILE B O 1
ATOM 1468 N N . ILE B 1 10 ? -8.523 3.324 12.648 1 98.56 10 ILE B N 1
ATOM 1469 C CA . ILE B 1 10 ? -7.445 3.352 11.672 1 98.56 10 ILE B CA 1
ATOM 1470 C C . ILE B 1 10 ? -6.262 2.535 12.18 1 98.56 10 ILE B C 1
ATOM 1472 O O . ILE B 1 10 ? -5.637 1.791 11.422 1 98.56 10 ILE B O 1
ATOM 1476 N N . SER B 1 11 ? -5.969 2.678 13.492 1 98.5 11 SER B N 1
ATOM 1477 C CA . SER B 1 11 ? -4.91 1.861 14.07 1 98.5 11 SER B CA 1
ATOM 1478 C C . SER B 1 11 ? -5.219 0.374 13.938 1 98.5 11 SER B C 1
ATOM 1480 O O . SER B 1 11 ? -4.336 -0.424 13.617 1 98.5 11 SER B O 1
ATOM 1482 N N . SER B 1 12 ? -6.422 0.048 14.195 1 98.56 12 SER B N 1
ATOM 1483 C CA . SER B 1 12 ? -6.84 -1.345 14.07 1 98.56 12 SER B CA 1
ATOM 1484 C C . SER B 1 12 ? -6.715 -1.831 12.633 1 98.56 12 SER B C 1
ATOM 1486 O O . SER B 1 12 ? -6.25 -2.945 12.391 1 98.56 12 SER B O 1
ATOM 1488 N N . LEU B 1 13 ? -7.113 -1.025 11.68 1 98.69 13 LEU B N 1
ATOM 1489 C CA . LEU B 1 13 ? -6.996 -1.357 10.266 1 98.69 13 LEU B CA 1
ATOM 1490 C C . LEU B 1 13 ? -5.535 -1.52 9.859 1 98.69 13 LEU B C 1
ATOM 1492 O O . LEU B 1 13 ? -5.199 -2.402 9.07 1 98.69 13 LEU B O 1
ATOM 1496 N N . SER B 1 14 ? -4.727 -0.654 10.352 1 98.81 14 SER B N 1
ATOM 1497 C CA . SER B 1 14 ? -3.295 -0.728 10.078 1 98.81 14 SER B CA 1
ATOM 1498 C C . SER B 1 14 ? -2.701 -2.037 10.586 1 98.81 14 SER B C 1
ATOM 1500 O O . SER B 1 14 ? -1.945 -2.701 9.867 1 98.81 14 SER B O 1
ATOM 1502 N N . LEU B 1 15 ? -3.051 -2.391 11.805 1 98.81 15 LEU B N 1
ATOM 1503 C CA . LEU B 1 15 ? -2.572 -3.645 12.375 1 98.81 15 LEU B CA 1
ATOM 1504 C C . LEU B 1 15 ? -3.113 -4.836 11.594 1 98.81 15 LEU B C 1
ATOM 1506 O O . LEU B 1 15 ? -2.432 -5.855 11.453 1 98.81 15 LEU B O 1
ATOM 1510 N N . PHE B 1 16 ? -4.328 -4.715 11.18 1 98.81 16 PHE B N 1
ATOM 1511 C CA . PHE B 1 16 ? -4.922 -5.738 10.336 1 98.81 16 PHE B CA 1
ATOM 1512 C C . PHE B 1 16 ? -4.09 -5.953 9.078 1 98.81 16 PHE B C 1
ATOM 1514 O O . PHE B 1 16 ? -3.811 -7.094 8.695 1 98.81 16 PHE B O 1
ATOM 1521 N N . HIS B 1 17 ? -3.688 -4.852 8.352 1 98.88 17 HIS B N 1
ATOM 1522 C CA . HIS B 1 17 ? -2.867 -4.953 7.148 1 98.88 17 HIS B CA 1
ATOM 1523 C C . HIS B 1 17 ? -1.518 -5.59 7.453 1 98.88 17 HIS B C 1
ATOM 1525 O O . HIS B 1 17 ? -1.03 -6.422 6.688 1 98.88 17 HIS B O 1
ATOM 1531 N N . ILE B 1 18 ? -0.963 -5.266 8.555 1 98.88 18 ILE B N 1
ATOM 1532 C CA . ILE B 1 18 ? 0.309 -5.852 8.961 1 98.88 18 ILE B CA 1
ATOM 1533 C C . ILE B 1 18 ? 0.132 -7.348 9.211 1 98.88 18 ILE B C 1
ATOM 1535 O O . ILE B 1 18 ? 0.958 -8.156 8.781 1 98.88 18 ILE B O 1
ATOM 1539 N N . THR B 1 19 ? -0.928 -7.688 9.883 1 98.81 19 THR B N 1
ATOM 1540 C CA . THR B 1 19 ? -1.219 -9.086 10.156 1 98.81 19 THR B CA 1
ATOM 1541 C C . THR B 1 19 ? -1.427 -9.867 8.859 1 98.81 19 THR B C 1
ATOM 1543 O O . THR B 1 19 ? -0.927 -10.984 8.719 1 98.81 19 THR B O 1
ATOM 1546 N N . LEU B 1 20 ? -2.205 -9.32 7.957 1 98.81 20 LEU B N 1
ATOM 1547 C CA . LEU B 1 20 ? -2.385 -9.969 6.66 1 98.81 20 LEU B CA 1
ATOM 1548 C C . LEU B 1 20 ? -1.041 -10.188 5.969 1 98.81 20 LEU B C 1
ATOM 1550 O O . LEU B 1 20 ? -0.794 -11.25 5.406 1 98.81 20 LEU B O 1
ATOM 1554 N N . GLY B 1 21 ? -0.219 -9.117 6.008 1 98.75 21 GLY B N 1
ATOM 1555 C CA . GLY B 1 21 ? 1.112 -9.273 5.441 1 98.75 21 GLY B CA 1
ATOM 1556 C C . GLY B 1 21 ? 1.894 -10.414 6.059 1 98.75 21 GLY B C 1
ATOM 1557 O O . GLY B 1 21 ? 2.537 -11.188 5.344 1 98.75 21 GLY B O 1
ATOM 1558 N N . PHE B 1 22 ? 1.783 -10.562 7.344 1 98.56 22 PHE B N 1
ATOM 1559 C CA . PHE B 1 22 ? 2.479 -11.633 8.047 1 98.56 22 PHE B CA 1
ATOM 1560 C C . PHE B 1 22 ? 2.016 -12.992 7.559 1 98.56 22 PHE B C 1
ATOM 1562 O O . PHE B 1 22 ? 2.836 -13.867 7.258 1 98.56 22 PHE B O 1
ATOM 1569 N N . PHE B 1 23 ? 0.789 -13.188 7.402 1 98.62 23 PHE B N 1
ATOM 1570 C CA . PHE B 1 23 ? 0.265 -14.492 7.035 1 98.62 23 PHE B CA 1
ATOM 1571 C C . PHE B 1 23 ? 0.517 -14.781 5.562 1 98.62 23 PHE B C 1
ATOM 1573 O O . PHE B 1 23 ? 0.812 -15.922 5.188 1 98.62 23 PHE B O 1
ATOM 1580 N N . PHE B 1 24 ? 0.406 -13.781 4.664 1 98.62 24 PHE B N 1
ATOM 1581 C CA . PHE B 1 24 ? 0.706 -14.023 3.256 1 98.62 24 PHE B CA 1
ATOM 1582 C C . PHE B 1 24 ? 2.166 -14.422 3.074 1 98.62 24 PHE B C 1
ATOM 1584 O O . PHE B 1 24 ? 2.504 -15.156 2.145 1 98.62 24 PHE B O 1
ATOM 1591 N N . LEU B 1 25 ? 2.953 -13.992 4.039 1 98.06 25 LEU B N 1
ATOM 1592 C CA . LEU B 1 25 ? 4.379 -14.289 3.967 1 98.06 25 LEU B CA 1
ATOM 1593 C C . LEU B 1 25 ? 4.676 -15.664 4.559 1 98.06 25 LEU B C 1
ATOM 1595 O O . LEU B 1 25 ? 5.562 -16.375 4.074 1 98.06 25 LEU B O 1
ATOM 1599 N N . THR B 1 26 ? 3.9 -16.078 5.559 1 97.75 26 THR B N 1
ATOM 1600 C CA . THR B 1 26 ? 4.289 -17.266 6.32 1 97.75 26 THR B CA 1
ATOM 1601 C C . THR B 1 26 ? 3.35 -18.438 6.031 1 97.75 26 THR B C 1
ATOM 1603 O O . THR B 1 26 ? 3.799 -19.562 5.82 1 97.75 26 THR B O 1
ATOM 1606 N N . SER B 1 27 ? 2.1 -18.141 6.031 1 98.12 27 SER B N 1
ATOM 1607 C CA . SER B 1 27 ? 1.102 -19.188 5.855 1 98.12 27 SER B CA 1
ATOM 1608 C C . SER B 1 27 ? -0.166 -18.641 5.203 1 98.12 27 SER B C 1
ATOM 1610 O O . SER B 1 27 ? -1.194 -18.5 5.867 1 98.12 27 SER B O 1
ATOM 1612 N N . PRO B 1 28 ? -0.078 -18.516 3.867 1 98.06 28 PRO B N 1
ATOM 1613 C CA . PRO B 1 28 ? -1.217 -17.906 3.176 1 98.06 28 PRO B CA 1
ATOM 1614 C C . PRO B 1 28 ? -2.51 -18.703 3.357 1 98.06 28 PRO B C 1
ATOM 1616 O O . PRO B 1 28 ? -3.598 -18.125 3.381 1 98.06 28 PRO B O 1
ATOM 1619 N N . ILE B 1 29 ? -2.445 -19.984 3.584 1 97.94 29 ILE B N 1
ATOM 1620 C CA . ILE B 1 29 ? -3.621 -20.844 3.715 1 97.94 29 ILE B CA 1
ATOM 1621 C C . ILE B 1 29 ? -4.426 -20.422 4.941 1 97.94 29 ILE B C 1
ATOM 1623 O O . ILE B 1 29 ? -5.645 -20.625 4.992 1 97.94 29 ILE B O 1
ATOM 1627 N N . THR B 1 30 ? -3.77 -19.891 5.945 1 98.25 30 THR B N 1
ATOM 1628 C CA . THR B 1 30 ? -4.453 -19.406 7.145 1 98.25 30 THR B CA 1
ATOM 1629 C C . THR B 1 30 ? -5.488 -18.344 6.785 1 98.25 30 THR B C 1
ATOM 1631 O O . THR B 1 30 ? -6.547 -18.266 7.414 1 98.25 30 THR B O 1
ATOM 1634 N N . ILE B 1 31 ? -5.223 -17.5 5.777 1 98.44 31 ILE B N 1
ATOM 1635 C CA . ILE B 1 31 ? -6.152 -16.469 5.336 1 98.44 31 ILE B CA 1
ATOM 1636 C C . ILE B 1 31 ? -7.277 -17.094 4.52 1 98.44 31 ILE B C 1
ATOM 1638 O O . ILE B 1 31 ? -8.453 -16.828 4.762 1 98.44 31 ILE B O 1
ATOM 1642 N N . ALA B 1 32 ? -6.875 -17.938 3.594 1 97.62 32 ALA B N 1
ATOM 1643 C CA . ALA B 1 32 ? -7.836 -18.547 2.676 1 97.62 32 ALA B CA 1
ATOM 1644 C C . ALA B 1 32 ? -8.852 -19.391 3.43 1 97.62 32 ALA B C 1
ATOM 1646 O O . ALA B 1 32 ? -10.008 -19.5 3.023 1 97.62 32 ALA B O 1
ATOM 1647 N N . ASP B 1 33 ? -8.445 -19.938 4.566 1 97 33 ASP B N 1
ATOM 1648 C CA . ASP B 1 33 ? -9.281 -20.875 5.305 1 97 33 ASP B CA 1
ATOM 1649 C C . ASP B 1 33 ? -10.07 -20.156 6.406 1 97 33 ASP B C 1
ATOM 1651 O O . ASP B 1 33 ? -10.766 -20.797 7.191 1 97 33 ASP B O 1
ATOM 1655 N N . GLN B 1 34 ? -9.93 -18.875 6.477 1 97.75 34 GLN B N 1
ATOM 1656 C CA . GLN B 1 34 ? -10.688 -18.156 7.496 1 97.75 34 GLN B CA 1
ATOM 1657 C C . GLN B 1 34 ? -12.188 -18.312 7.27 1 97.75 34 GLN B C 1
ATOM 1659 O O . GLN B 1 34 ? -12.656 -18.297 6.133 1 97.75 34 GLN B O 1
ATOM 1664 N N . THR B 1 35 ? -12.938 -18.5 8.352 1 97.94 35 THR B N 1
ATOM 1665 C CA . THR B 1 35 ? -14.383 -18.688 8.312 1 97.94 35 THR B CA 1
ATOM 1666 C C . THR B 1 35 ? -15.062 -17.531 7.586 1 97.94 35 THR B C 1
ATOM 1668 O O . THR B 1 35 ? -15.969 -17.75 6.773 1 97.94 35 THR B O 1
ATOM 1671 N N . LEU B 1 36 ? -14.641 -16.359 7.832 1 97.62 36 LEU B N 1
ATOM 1672 C CA . LEU B 1 36 ? -15.242 -15.18 7.203 1 97.62 36 LEU B CA 1
ATOM 1673 C C . LEU B 1 36 ? -15.07 -15.234 5.688 1 97.62 36 LEU B C 1
ATOM 1675 O O . LEU B 1 36 ? -15.984 -14.859 4.945 1 97.62 36 LEU B O 1
ATOM 1679 N N . VAL B 1 37 ? -13.914 -15.602 5.199 1 98.19 37 VAL B N 1
ATOM 1680 C CA . VAL B 1 37 ? -13.641 -15.734 3.771 1 98.19 37 VAL B CA 1
ATOM 1681 C C . VAL B 1 37 ? -14.578 -16.766 3.158 1 98.19 37 VAL B C 1
ATOM 1683 O O . VAL B 1 37 ? -15.148 -16.547 2.088 1 98.19 37 VAL B O 1
ATOM 1686 N N . PHE B 1 38 ? -14.75 -17.859 3.84 1 97.25 38 PHE B N 1
ATOM 1687 C CA . PHE B 1 38 ? -15.633 -18.922 3.363 1 97.25 38 PHE B CA 1
ATOM 1688 C C . PHE B 1 38 ? -17.078 -18.453 3.311 1 97.25 38 PHE B C 1
ATOM 1690 O O . PHE B 1 38 ? -17.75 -18.594 2.287 1 97.25 38 PHE B O 1
ATOM 1697 N N . ILE B 1 39 ? -17.562 -17.859 4.363 1 97.81 39 ILE B N 1
ATOM 1698 C CA . ILE B 1 39 ? -18.969 -17.469 4.484 1 97.81 39 ILE B CA 1
ATOM 1699 C C . ILE B 1 39 ? -19.297 -16.422 3.432 1 97.81 39 ILE B C 1
ATOM 1701 O O . ILE B 1 39 ? -20.281 -16.562 2.691 1 97.81 39 ILE B O 1
ATOM 1705 N N . ILE B 1 40 ? -18.531 -15.398 3.346 1 96.38 40 ILE B N 1
ATOM 1706 C CA . ILE B 1 40 ? -18.781 -14.32 2.391 1 96.38 40 ILE B CA 1
ATOM 1707 C C . ILE B 1 40 ? -18.594 -14.852 0.967 1 96.38 40 ILE B C 1
ATOM 1709 O O . ILE B 1 40 ? -19.406 -14.547 0.084 1 96.38 40 ILE B O 1
ATOM 1713 N N . GLY B 1 41 ? -17.562 -15.602 0.741 1 95.62 41 GLY B N 1
ATOM 1714 C CA . GLY B 1 41 ? -17.328 -16.172 -0.571 1 95.62 41 GLY B CA 1
ATOM 1715 C C . GLY B 1 41 ? -18.469 -17.047 -1.061 1 95.62 41 GLY B C 1
ATOM 1716 O O . GLY B 1 41 ? -18.875 -16.953 -2.221 1 95.62 41 GLY B O 1
ATOM 1717 N N . GLU B 1 42 ? -19 -17.875 -0.191 1 94.75 42 GLU B N 1
ATOM 1718 C CA . GLU B 1 42 ? -20.109 -18.75 -0.542 1 94.75 42 GLU B CA 1
ATOM 1719 C C . GLU B 1 42 ? -21.391 -17.953 -0.808 1 94.75 42 GLU B C 1
ATOM 1721 O O . GLU B 1 42 ? -22.125 -18.266 -1.745 1 94.75 42 GLU B O 1
ATOM 1726 N N . ALA B 1 43 ? -21.609 -17.031 0.055 1 94.81 43 ALA B N 1
ATOM 1727 C CA . ALA B 1 43 ? -22.797 -16.203 -0.102 1 94.81 43 ALA B CA 1
ATOM 1728 C C . ALA B 1 43 ? -22.797 -15.492 -1.451 1 94.81 43 ALA B C 1
ATOM 1730 O O . ALA B 1 43 ? -23.859 -15.328 -2.076 1 94.81 43 ALA B O 1
ATOM 1731 N N . MET B 1 44 ? -21.609 -15.078 -1.937 1 94.44 44 MET B N 1
ATOM 1732 C CA . MET B 1 44 ? -21.5 -14.328 -3.186 1 94.44 44 MET B CA 1
ATOM 1733 C C . MET B 1 44 ? -21.172 -15.258 -4.348 1 94.44 44 MET B C 1
ATOM 1735 O O . MET B 1 44 ? -20.984 -14.805 -5.48 1 94.44 44 MET B O 1
ATOM 1739 N N . LYS B 1 45 ? -20.953 -16.531 -4.023 1 94.81 45 LYS B N 1
ATOM 1740 C CA . LYS B 1 45 ? -20.688 -17.594 -5.004 1 94.81 45 LYS B CA 1
ATOM 1741 C C . LYS B 1 45 ? -19.406 -17.297 -5.773 1 94.81 45 LYS B C 1
ATOM 1743 O O . LYS B 1 45 ? -19.344 -17.5 -6.992 1 94.81 45 LYS B O 1
ATOM 1748 N N . LEU B 1 46 ? -18.453 -16.781 -5.121 1 96 46 LEU B N 1
ATOM 1749 C CA . LEU B 1 46 ? -17.156 -16.5 -5.738 1 96 46 LEU B CA 1
ATOM 1750 C C . LEU B 1 46 ? -16.25 -17.719 -5.684 1 96 46 LEU B C 1
ATOM 1752 O O . LEU B 1 46 ? -16.297 -18.5 -4.727 1 96 46 LEU B O 1
ATOM 1756 N N . PRO B 1 47 ? -15.453 -17.859 -6.656 1 94.19 47 PRO B N 1
ATOM 1757 C CA . PRO B 1 47 ? -14.648 -19.078 -6.738 1 94.19 47 PRO B CA 1
ATOM 1758 C C . PRO B 1 47 ? -13.523 -19.109 -5.703 1 94.19 47 PRO B C 1
ATOM 1760 O O . PRO B 1 47 ? -13.008 -18.062 -5.309 1 94.19 47 PRO B O 1
ATOM 1763 N N . TYR B 1 48 ? -13.156 -20.281 -5.336 1 94.75 48 TYR B N 1
ATOM 1764 C CA . TYR B 1 48 ? -11.961 -20.562 -4.543 1 94.75 48 TYR B CA 1
ATOM 1765 C C . TYR B 1 48 ? -10.727 -20.672 -5.43 1 94.75 48 TYR B C 1
ATOM 1767 O O . TYR B 1 48 ? -10.742 -21.391 -6.438 1 94.75 48 TYR B O 1
ATOM 1775 N N . LYS B 1 49 ? -9.758 -19.906 -5.074 1 95.25 49 LYS B N 1
ATOM 1776 C CA . LYS B 1 49 ? -8.516 -19.953 -5.844 1 95.25 49 LYS B CA 1
ATOM 1777 C C . LYS B 1 49 ? -7.391 -20.594 -5.027 1 95.25 49 LYS B C 1
ATOM 1779 O O . LYS B 1 49 ? -7.047 -20.109 -3.951 1 95.25 49 LYS B O 1
ATOM 1784 N N . ARG B 1 50 ? -6.734 -21.562 -5.582 1 96.75 50 ARG B N 1
ATOM 1785 C CA . ARG B 1 50 ? -5.684 -22.328 -4.914 1 96.75 50 ARG B CA 1
ATOM 1786 C C . ARG B 1 50 ? -4.41 -21.5 -4.781 1 96.75 50 ARG B C 1
ATOM 1788 O O . ARG B 1 50 ? -3.523 -21.828 -3.994 1 96.75 50 ARG B O 1
ATOM 1795 N N . SER B 1 51 ? -4.363 -20.391 -5.559 1 97 51 SER B N 1
ATOM 1796 C CA . SER B 1 51 ? -3.172 -19.547 -5.605 1 97 51 SER B CA 1
ATOM 1797 C C . SER B 1 51 ? -2.914 -18.875 -4.262 1 97 51 SER B C 1
ATOM 1799 O O . SER B 1 51 ? -1.852 -18.281 -4.047 1 97 51 SER B O 1
ATOM 1801 N N . PHE B 1 52 ? -3.82 -19 -3.287 1 98.19 52 PHE B N 1
ATOM 1802 C CA . PHE B 1 52 ? -3.67 -18.406 -1.968 1 98.19 52 PHE B CA 1
ATOM 1803 C C . PHE B 1 52 ? -3.398 -19.469 -0.914 1 98.19 52 PHE B C 1
ATOM 1805 O O . PHE B 1 52 ? -3.514 -19.203 0.285 1 98.19 52 PHE B O 1
ATOM 1812 N N . GLU B 1 53 ? -3.014 -20.672 -1.358 1 97.62 53 GLU B N 1
ATOM 1813 C CA . GLU B 1 53 ? -2.816 -21.766 -0.409 1 97.62 53 GLU B CA 1
ATOM 1814 C C . GLU B 1 53 ? -1.361 -21.859 0.041 1 97.62 53 GLU B C 1
ATOM 1816 O O . GLU B 1 53 ? -1.082 -22.141 1.205 1 97.62 53 GLU B O 1
ATOM 1821 N N . ASN B 1 54 ? -0.512 -21.656 -0.87 1 96.81 54 ASN B N 1
ATOM 1822 C CA . ASN B 1 54 ? 0.908 -21.844 -0.591 1 96.81 54 ASN B CA 1
ATOM 1823 C C . ASN B 1 54 ? 1.697 -20.547 -0.787 1 96.81 54 ASN B C 1
ATOM 1825 O O . ASN B 1 54 ? 1.281 -19.672 -1.544 1 96.81 54 ASN B O 1
ATOM 1829 N N . GLN B 1 55 ? 2.85 -20.484 -0.061 1 97.5 55 GLN B N 1
ATOM 1830 C CA . GLN B 1 55 ? 3.762 -19.359 -0.244 1 97.5 55 GLN B CA 1
ATOM 1831 C C . GLN B 1 55 ? 4.199 -19.234 -1.7 1 97.5 55 GLN B C 1
ATOM 1833 O O . GLN B 1 55 ? 4.414 -20.25 -2.377 1 97.5 55 GLN B O 1
ATOM 1838 N N . SER B 1 56 ? 4.316 -18.062 -2.211 1 97.5 56 SER B N 1
ATOM 1839 C CA . SER B 1 56 ? 4.773 -17.766 -3.566 1 97.5 56 SER B CA 1
ATOM 1840 C C . SER B 1 56 ? 5.402 -16.375 -3.652 1 97.5 56 SER B C 1
ATOM 1842 O O . SER B 1 56 ? 5.16 -15.531 -2.793 1 97.5 56 SER B O 1
ATOM 1844 N N . PRO B 1 57 ? 6.188 -16.141 -4.637 1 98.25 57 PRO B N 1
ATOM 1845 C CA . PRO B 1 57 ? 6.832 -14.836 -4.773 1 98.25 57 PRO B CA 1
ATOM 1846 C C . PRO B 1 57 ? 5.828 -13.688 -4.879 1 98.25 57 PRO B C 1
ATOM 1848 O O . PRO B 1 57 ? 5.98 -12.664 -4.207 1 98.25 57 PRO B O 1
ATOM 1851 N N . PRO B 1 58 ? 4.715 -13.82 -5.645 1 98.69 58 PRO B N 1
ATOM 1852 C CA . PRO B 1 58 ? 3.736 -12.727 -5.672 1 98.69 58 PRO B CA 1
ATOM 1853 C C . PRO B 1 58 ? 3.113 -12.461 -4.305 1 98.69 58 PRO B C 1
ATOM 1855 O O . PRO B 1 58 ? 2.914 -11.297 -3.93 1 98.69 58 PRO B O 1
ATOM 1858 N N . LEU B 1 59 ? 2.848 -13.484 -3.588 1 98.81 59 LEU B N 1
ATOM 1859 C CA . LEU B 1 59 ? 2.258 -13.289 -2.268 1 98.81 59 LEU B CA 1
ATOM 1860 C C . LEU B 1 59 ? 3.254 -12.633 -1.316 1 98.81 59 LEU B C 1
ATOM 1862 O O . LEU B 1 59 ? 2.869 -11.836 -0.463 1 98.81 59 LEU B O 1
ATOM 1866 N N . ALA B 1 60 ? 4.473 -13.008 -1.438 1 98.75 60 ALA B N 1
ATOM 1867 C CA . ALA B 1 60 ? 5.5 -12.359 -0.624 1 98.75 60 ALA B CA 1
ATOM 1868 C C . ALA B 1 60 ? 5.59 -10.875 -0.944 1 98.75 60 ALA B C 1
ATOM 1870 O O . ALA B 1 60 ? 5.734 -10.047 -0.041 1 98.75 60 ALA B O 1
ATOM 1871 N N . PHE B 1 61 ? 5.539 -10.547 -2.225 1 98.88 61 PHE B N 1
ATOM 1872 C CA . PHE B 1 61 ? 5.527 -9.156 -2.652 1 98.88 61 PHE B CA 1
ATOM 1873 C C . PHE B 1 61 ? 4.316 -8.422 -2.09 1 98.88 61 PHE B C 1
ATOM 1875 O O . PHE B 1 61 ? 4.449 -7.336 -1.52 1 98.88 61 PHE B O 1
ATOM 1882 N N . LEU B 1 62 ? 3.201 -9.031 -2.191 1 98.88 62 LEU B N 1
ATOM 1883 C CA . LEU B 1 62 ? 1.976 -8.484 -1.625 1 98.88 62 LEU B CA 1
ATOM 1884 C C . LEU B 1 62 ? 2.131 -8.242 -0.127 1 98.88 62 LEU B C 1
ATOM 1886 O O . LEU B 1 62 ? 1.735 -7.188 0.38 1 98.88 62 LEU B O 1
ATOM 1890 N N . ALA B 1 63 ? 2.674 -9.203 0.542 1 98.88 63 ALA B N 1
ATOM 1891 C CA . ALA B 1 63 ? 2.898 -9.094 1.981 1 98.88 63 ALA B CA 1
ATOM 1892 C C . ALA B 1 63 ? 3.73 -7.855 2.311 1 98.88 63 ALA B C 1
ATOM 1894 O O . ALA B 1 63 ? 3.395 -7.102 3.225 1 98.88 63 ALA B O 1
ATOM 1895 N N . ALA B 1 64 ? 4.785 -7.641 1.583 1 98.81 64 ALA B N 1
ATOM 1896 C CA . ALA B 1 64 ? 5.668 -6.5 1.814 1 98.81 64 ALA B CA 1
ATOM 1897 C C . ALA B 1 64 ? 4.918 -5.184 1.629 1 98.81 64 ALA B C 1
ATOM 1899 O O . ALA B 1 64 ? 5.082 -4.25 2.42 1 98.81 64 ALA B O 1
ATOM 1900 N N . VAL B 1 65 ? 4.098 -5.145 0.634 1 98.88 65 VAL B N 1
ATOM 1901 C CA . VAL B 1 65 ? 3.381 -3.904 0.35 1 98.88 65 VAL B CA 1
ATOM 1902 C C . VAL B 1 65 ? 2.305 -3.674 1.408 1 98.88 65 VAL B C 1
ATOM 1904 O O . VAL B 1 65 ? 2.047 -2.535 1.803 1 98.88 65 VAL B O 1
ATOM 1907 N N . LEU B 1 66 ? 1.665 -4.723 1.835 1 98.88 66 LEU B N 1
ATOM 1908 C CA . LEU B 1 66 ? 0.686 -4.594 2.908 1 98.88 66 LEU B CA 1
ATOM 1909 C C . LEU B 1 66 ? 1.348 -4.117 4.195 1 98.88 66 LEU B C 1
ATOM 1911 O O . LEU B 1 66 ? 0.783 -3.295 4.922 1 98.88 66 LEU B O 1
ATOM 1915 N N . PHE B 1 67 ? 2.555 -4.629 4.457 1 98.5 67 PHE B N 1
ATOM 1916 C CA . PHE B 1 67 ? 3.318 -4.152 5.605 1 98.5 67 PHE B CA 1
ATOM 1917 C C . PHE B 1 67 ? 3.607 -2.662 5.48 1 98.5 67 PHE B C 1
ATOM 1919 O O . PHE B 1 67 ? 3.438 -1.909 6.441 1 98.5 67 PHE B O 1
ATOM 1926 N N . LEU B 1 68 ? 4.035 -2.312 4.352 1 98.69 68 LEU B N 1
ATOM 1927 C CA . LEU B 1 68 ? 4.332 -0.91 4.086 1 98.69 68 LEU B CA 1
ATOM 1928 C C . LEU B 1 68 ? 3.092 -0.045 4.297 1 98.69 68 LEU B C 1
ATOM 1930 O O . LEU B 1 68 ? 3.164 1.006 4.938 1 98.69 68 LEU B O 1
ATOM 1934 N N . LEU B 1 69 ? 1.96 -0.472 3.771 1 98.62 69 LEU B N 1
ATOM 1935 C CA . LEU B 1 69 ? 0.706 0.26 3.906 1 98.62 69 LEU B CA 1
ATOM 1936 C C . LEU B 1 69 ? 0.312 0.4 5.371 1 98.62 69 LEU B C 1
ATOM 1938 O O . LEU B 1 69 ? -0.051 1.489 5.82 1 98.62 69 LEU B O 1
ATOM 1942 N N . GLY B 1 70 ? 0.366 -0.675 6.109 1 98.81 70 GLY B N 1
ATOM 1943 C CA . GLY B 1 70 ? 0.01 -0.646 7.52 1 98.81 70 GLY B CA 1
ATOM 1944 C C . GLY B 1 70 ? 0.897 0.269 8.336 1 98.81 70 GLY B C 1
ATOM 1945 O O . GLY B 1 70 ? 0.403 1.096 9.109 1 98.81 70 GLY B O 1
ATOM 1946 N N . ILE B 1 71 ? 2.162 0.166 8.172 1 98.62 71 ILE B N 1
ATOM 1947 C CA . ILE B 1 71 ? 3.117 0.958 8.938 1 98.62 71 ILE B CA 1
ATOM 1948 C C . ILE B 1 71 ? 2.988 2.432 8.562 1 98.62 71 ILE B C 1
ATOM 1950 O O . ILE B 1 71 ? 3.037 3.309 9.422 1 98.62 71 ILE B O 1
ATOM 1954 N N . SER B 1 72 ? 2.857 2.672 7.266 1 98.25 72 SER B N 1
ATOM 1955 C CA . SER B 1 72 ? 2.693 4.043 6.797 1 98.25 72 SER B CA 1
ATOM 1956 C C . SER B 1 72 ? 1.441 4.684 7.387 1 98.25 72 SER B C 1
ATOM 1958 O O . SER B 1 72 ? 1.468 5.844 7.801 1 98.25 72 SER B O 1
ATOM 1960 N N . ASP B 1 73 ? 0.361 3.912 7.406 1 98.44 73 ASP B N 1
ATOM 1961 C CA . ASP B 1 73 ? -0.875 4.441 7.977 1 98.44 73 ASP B CA 1
ATOM 1962 C C . ASP B 1 73 ? -0.725 4.684 9.477 1 98.44 73 ASP B C 1
ATOM 1964 O O . ASP B 1 73 ? -1.207 5.695 9.992 1 98.44 73 ASP B O 1
ATOM 1968 N N . LEU B 1 74 ? -0.101 3.799 10.172 1 97.88 74 LEU B N 1
ATOM 1969 C CA . LEU B 1 74 ? 0.13 3.979 11.602 1 97.88 74 LEU B CA 1
ATOM 1970 C C . LEU B 1 74 ? 0.949 5.238 11.859 1 97.88 74 LEU B C 1
ATOM 1972 O O . LEU B 1 74 ? 0.656 5.988 12.797 1 97.88 74 LEU B O 1
ATOM 1976 N N . ALA B 1 75 ? 1.929 5.496 11.016 1 97.19 75 ALA B N 1
ATOM 1977 C CA . ALA B 1 75 ? 2.824 6.641 11.164 1 97.19 75 ALA B CA 1
ATOM 1978 C C . ALA B 1 75 ? 2.107 7.945 10.844 1 97.19 75 ALA B C 1
ATOM 1980 O O . ALA B 1 75 ? 2.598 9.031 11.172 1 97.19 75 ALA B O 1
ATOM 1981 N N . SER B 1 76 ? 0.971 7.852 10.195 1 97 76 SER B N 1
ATOM 1982 C CA . SER B 1 76 ? 0.26 9.047 9.766 1 97 76 SER B CA 1
ATOM 1983 C C . SER B 1 76 ? -0.773 9.484 10.797 1 97 76 SER B C 1
ATOM 1985 O O . SER B 1 76 ? -1.467 10.484 10.609 1 97 76 SER B O 1
ATOM 1987 N N . ILE B 1 77 ? -0.928 8.719 11.836 1 95.94 77 ILE B N 1
ATOM 1988 C CA . ILE B 1 77 ? -1.836 9.109 12.906 1 95.94 77 ILE B CA 1
ATOM 1989 C C . ILE B 1 77 ? -1.158 10.141 13.805 1 95.94 77 ILE B C 1
ATOM 1991 O O . ILE B 1 77 ? -0.049 9.914 14.297 1 95.94 77 ILE B O 1
ATOM 1995 N N . SER B 1 78 ? -1.807 11.352 13.984 1 93.38 78 SER B N 1
ATOM 1996 C CA . SER B 1 78 ? -1.249 12.445 14.773 1 93.38 78 SER B CA 1
ATOM 1997 C C . SER B 1 78 ? -1.943 12.555 16.125 1 93.38 78 SER B C 1
ATOM 1999 O O . SER B 1 78 ? -3.129 12.242 16.25 1 93.38 78 SER B O 1
ATOM 2001 N N . LYS B 1 79 ? -1.145 13.094 17.078 1 91.69 79 LYS B N 1
ATOM 2002 C CA . LYS B 1 79 ? -1.739 13.398 18.391 1 91.69 79 LYS B CA 1
ATOM 2003 C C . LYS B 1 79 ? -2.557 14.688 18.328 1 91.69 79 LYS B C 1
ATOM 2005 O O . LYS B 1 79 ? -3.398 14.938 19.188 1 91.69 79 LYS B O 1
ATOM 2010 N N . VAL B 1 80 ? -2.188 15.422 17.328 1 92.06 80 VAL B N 1
ATOM 2011 C CA . VAL B 1 80 ? -2.924 16.656 17.125 1 92.06 80 VAL B CA 1
ATOM 2012 C C . VAL B 1 80 ? -4.18 16.391 16.312 1 92.06 80 VAL B C 1
ATOM 2014 O O . VAL B 1 80 ? -4.094 16.078 15.117 1 92.06 80 VAL B O 1
ATOM 2017 N N . ASP B 1 81 ? -5.363 16.547 16.875 1 91.5 81 ASP B N 1
ATOM 2018 C CA . ASP B 1 81 ? -6.645 16.203 16.266 1 91.5 81 ASP B CA 1
ATOM 2019 C C . ASP B 1 81 ? -6.828 16.906 14.922 1 91.5 81 ASP B C 1
ATOM 2021 O O . ASP B 1 81 ? -7.328 16.312 13.961 1 91.5 81 ASP B O 1
ATOM 2025 N N . GLU B 1 82 ? -6.438 18.141 14.852 1 92.06 82 GLU B N 1
ATOM 2026 C CA . GLU B 1 82 ? -6.629 18.906 13.633 1 92.06 82 GLU B CA 1
ATOM 2027 C C . GLU B 1 82 ? -5.84 18.312 12.469 1 92.06 82 GLU B C 1
ATOM 2029 O O . GLU B 1 82 ? -6.312 18.297 11.328 1 92.06 82 GLU B O 1
ATOM 2034 N N . LEU B 1 83 ? -4.668 17.875 12.773 1 92.81 83 LEU B N 1
ATOM 2035 C CA . LEU B 1 83 ? -3.83 17.266 11.742 1 92.81 83 LEU B CA 1
ATOM 2036 C C . LEU B 1 83 ? -4.41 15.938 11.281 1 92.81 83 LEU B C 1
ATOM 2038 O O . LEU B 1 83 ? -4.383 15.625 10.094 1 92.81 83 LEU B O 1
ATOM 2042 N N . THR B 1 84 ? -4.879 15.195 12.219 1 94.5 84 THR B N 1
ATOM 2043 C CA . THR B 1 84 ? -5.531 13.93 11.898 1 94.5 84 THR B CA 1
ATOM 2044 C C . THR B 1 84 ? -6.762 14.156 11.031 1 94.5 84 THR B C 1
ATOM 2046 O O . THR B 1 84 ? -6.961 13.461 10.031 1 94.5 84 THR B O 1
ATOM 2049 N N . GLN B 1 85 ? -7.551 15.164 11.375 1 95 85 GLN B N 1
ATOM 2050 C CA . GLN B 1 85 ? -8.766 15.453 10.625 1 95 85 GLN B CA 1
ATOM 2051 C C . GLN B 1 85 ? -8.43 15.891 9.195 1 95 85 GLN B C 1
ATOM 2053 O O . GLN B 1 85 ? -9.141 15.531 8.258 1 95 85 GLN B O 1
ATOM 2058 N N . LEU B 1 86 ? -7.438 16.656 9.109 1 94.31 86 LEU B N 1
ATOM 2059 C CA . LEU B 1 86 ? -7.051 17.141 7.793 1 94.31 86 LEU B CA 1
ATOM 2060 C C . LEU B 1 86 ? -6.57 16 6.906 1 94.31 86 LEU B C 1
ATOM 2062 O O . LEU B 1 86 ? -7.035 15.844 5.773 1 94.31 86 LEU B O 1
ATOM 2066 N N . HIS B 1 87 ? -5.668 15.227 7.391 1 96.19 87 HIS B N 1
ATOM 2067 C CA . HIS B 1 87 ? -5.086 14.141 6.609 1 96.19 87 HIS B CA 1
ATOM 2068 C C . HIS B 1 87 ? -6.113 13.055 6.32 1 96.19 87 HIS B C 1
ATOM 2070 O O . HIS B 1 87 ? -6.371 12.727 5.16 1 96.19 87 HIS B O 1
ATOM 2076 N N . TRP B 1 88 ? -6.703 12.508 7.293 1 97.69 88 TRP B N 1
ATOM 2077 C CA . TRP B 1 88 ? -7.578 11.352 7.137 1 97.69 88 TRP B CA 1
ATOM 2078 C C . TRP B 1 88 ? -8.953 11.773 6.625 1 97.69 88 TRP B C 1
ATOM 2080 O O . TRP B 1 88 ? -9.688 10.961 6.062 1 97.69 88 TRP B O 1
ATOM 2090 N N . GLY B 1 89 ? -9.312 13.055 6.906 1 96.62 89 GLY B N 1
ATOM 2091 C CA . GLY B 1 89 ? -10.523 13.578 6.293 1 96.62 89 GLY B CA 1
ATOM 2092 C C . GLY B 1 89 ? -10.492 13.539 4.777 1 96.62 89 GLY B C 1
ATOM 2093 O O . GLY B 1 89 ? -11.531 13.367 4.133 1 96.62 89 GLY B O 1
ATOM 2094 N N . ALA B 1 90 ? -9.32 13.727 4.238 1 96 90 ALA B N 1
ATOM 2095 C CA . ALA B 1 90 ? -9.148 13.641 2.789 1 96 90 ALA B CA 1
ATOM 2096 C C . ALA B 1 90 ? -9.008 12.195 2.338 1 96 90 ALA B C 1
ATOM 2098 O O . ALA B 1 90 ? -9.539 11.805 1.292 1 96 90 ALA B O 1
ATOM 2099 N N . GLN B 1 91 ? -8.383 11.352 3.039 1 98.12 91 GLN B N 1
ATOM 2100 C CA . GLN B 1 91 ? -8.047 9.977 2.688 1 98.12 91 GLN B CA 1
ATOM 2101 C C . GLN B 1 91 ? -9.289 9.086 2.729 1 98.12 91 GLN B C 1
ATOM 2103 O O . GLN B 1 91 ? -9.469 8.227 1.866 1 98.12 91 GLN B O 1
ATOM 2108 N N . ALA B 1 92 ? -10.117 9.312 3.717 1 98.56 92 ALA B N 1
ATOM 2109 C CA . ALA B 1 92 ? -11.188 8.367 4.008 1 98.56 92 ALA B CA 1
ATOM 2110 C C . ALA B 1 92 ? -12.148 8.25 2.828 1 98.56 92 ALA B C 1
ATOM 2112 O O . ALA B 1 92 ? -12.438 7.141 2.369 1 98.56 92 ALA B O 1
ATOM 2113 N N . PRO B 1 93 ? -12.633 9.406 2.332 1 98.25 93 PRO B N 1
ATOM 2114 C CA . PRO B 1 93 ? -13.57 9.258 1.211 1 98.25 93 PRO B CA 1
ATOM 2115 C C . PRO B 1 93 ? -12.906 8.656 -0.029 1 98.25 93 PRO B C 1
ATOM 2117 O O . PRO B 1 93 ? -13.555 7.941 -0.796 1 98.25 93 PRO B O 1
ATOM 2120 N N . ILE B 1 94 ? -11.68 8.93 -0.296 1 98.62 94 ILE B N 1
ATOM 2121 C CA . ILE B 1 94 ? -10.953 8.398 -1.445 1 98.62 94 ILE B CA 1
ATOM 2122 C C . ILE B 1 94 ? -10.828 6.879 -1.32 1 98.62 94 ILE B C 1
ATOM 2124 O O . ILE B 1 94 ? -11.133 6.145 -2.266 1 98.62 94 ILE B O 1
ATOM 2128 N N . ARG B 1 95 ? -10.383 6.414 -0.196 1 98.69 95 ARG B N 1
ATOM 2129 C CA . ARG B 1 95 ? -10.227 4.98 0.027 1 98.69 95 ARG B CA 1
ATOM 2130 C C . ARG B 1 95 ? -11.57 4.27 0.002 1 98.69 95 ARG B C 1
ATOM 2132 O O . ARG B 1 95 ? -11.688 3.162 -0.53 1 98.69 95 ARG B O 1
ATOM 2139 N N . LEU B 1 96 ? -12.539 4.922 0.603 1 98.81 96 LEU B N 1
ATOM 2140 C CA . LEU B 1 96 ? -13.883 4.355 0.553 1 98.81 96 LEU B CA 1
ATOM 2141 C C . LEU B 1 96 ? -14.336 4.16 -0.889 1 98.81 96 LEU B C 1
ATOM 2143 O O . LEU B 1 96 ? -14.867 3.105 -1.239 1 98.81 96 LEU B O 1
ATOM 2147 N N . LEU B 1 97 ? -14.133 5.203 -1.688 1 98.69 97 LEU B N 1
ATOM 2148 C CA . LEU B 1 97 ? -14.516 5.121 -3.092 1 98.69 97 LEU B CA 1
ATOM 2149 C C . LEU B 1 97 ? -13.758 4.008 -3.805 1 98.69 97 LEU B C 1
ATOM 2151 O O . LEU B 1 97 ? -14.344 3.246 -4.578 1 98.69 97 LEU B O 1
ATOM 2155 N N . ILE B 1 98 ? -12.5 3.924 -3.576 1 98.75 98 ILE B N 1
ATOM 2156 C CA . ILE B 1 98 ? -11.672 2.896 -4.207 1 98.75 98 ILE B CA 1
ATOM 2157 C C . ILE B 1 98 ? -12.195 1.513 -3.828 1 98.75 98 ILE B C 1
ATOM 2159 O O . ILE B 1 98 ? -12.398 0.66 -4.695 1 98.75 98 ILE B O 1
ATOM 2163 N N . PHE B 1 99 ? -12.453 1.293 -2.553 1 98.81 99 PHE B N 1
ATOM 2164 C CA . PHE B 1 99 ? -12.875 -0.031 -2.109 1 98.81 99 PHE B CA 1
ATOM 2165 C C . PHE B 1 99 ? -14.297 -0.331 -2.566 1 98.81 99 PHE B C 1
ATOM 2167 O O . PHE B 1 99 ? -14.641 -1.485 -2.828 1 98.81 99 PHE B O 1
ATOM 2174 N N . PHE B 1 100 ? -15.125 0.707 -2.711 1 98.62 100 PHE B N 1
ATOM 2175 C CA . PHE B 1 100 ? -16.453 0.511 -3.293 1 98.62 100 PHE B CA 1
ATOM 2176 C C . PHE B 1 100 ? -16.344 0.017 -4.73 1 98.62 100 PHE B C 1
ATOM 2178 O O . PHE B 1 100 ? -17 -0.956 -5.109 1 98.62 100 PHE B O 1
ATOM 2185 N N . ILE B 1 101 ? -15.477 0.629 -5.504 1 98.25 101 ILE B N 1
ATOM 2186 C CA . ILE B 1 101 ? -15.281 0.263 -6.902 1 98.25 101 ILE B CA 1
ATOM 2187 C C . ILE B 1 101 ? -14.719 -1.153 -6.988 1 98.25 101 ILE B C 1
ATOM 2189 O O . ILE B 1 101 ? -15.18 -1.964 -7.793 1 98.25 101 ILE B O 1
ATOM 2193 N N . LEU B 1 102 ? -13.742 -1.491 -6.172 1 98.44 102 LEU B N 1
ATOM 2194 C CA . LEU B 1 102 ? -13.109 -2.803 -6.199 1 98.44 102 LEU B CA 1
ATOM 2195 C C . LEU B 1 102 ? -14.102 -3.898 -5.828 1 98.44 102 LEU B C 1
ATOM 2197 O O . LEU B 1 102 ? -14.156 -4.941 -6.484 1 98.44 102 LEU B O 1
ATOM 2201 N N . THR B 1 103 ? -14.859 -3.619 -4.711 1 97.62 103 THR B N 1
ATOM 2202 C CA . THR B 1 103 ? -15.859 -4.594 -4.277 1 97.62 103 THR B CA 1
ATOM 2203 C C . THR B 1 103 ? -16.938 -4.781 -5.348 1 97.62 103 THR B C 1
ATOM 2205 O O . THR B 1 103 ? -17.312 -5.91 -5.656 1 97.62 103 THR B O 1
ATOM 2208 N N . PHE B 1 104 ? -17.359 -3.691 -5.871 1 96.5 104 PHE B N 1
ATOM 2209 C CA . PHE B 1 104 ? -18.375 -3.732 -6.922 1 96.5 104 PHE B CA 1
ATOM 2210 C C . PHE B 1 104 ? -17.859 -4.496 -8.141 1 96.5 104 PHE B C 1
ATOM 2212 O O . PHE B 1 104 ? -18.562 -5.355 -8.68 1 96.5 104 PHE B O 1
ATOM 2219 N N . TYR B 1 105 ? -16.719 -4.27 -8.562 1 96.31 105 TYR B N 1
ATOM 2220 C CA . TYR B 1 105 ? -16.141 -4.941 -9.719 1 96.31 105 TYR B CA 1
ATOM 2221 C C . TYR B 1 105 ? -16 -6.438 -9.469 1 96.31 105 TYR B C 1
ATOM 2223 O O . TYR B 1 105 ? -16.391 -7.254 -10.305 1 96.31 105 TYR B O 1
ATOM 2231 N N . ALA B 1 106 ? -15.391 -6.746 -8.336 1 96.06 106 ALA B N 1
ATOM 2232 C CA . ALA B 1 106 ? -15.125 -8.148 -8.023 1 96.06 106 ALA B CA 1
ATOM 2233 C C . ALA B 1 106 ? -16.406 -8.961 -8.008 1 96.06 106 ALA B C 1
ATOM 2235 O O . ALA B 1 106 ? -16.422 -10.133 -8.391 1 96.06 106 ALA B O 1
ATOM 2236 N N . PHE B 1 107 ? -17.453 -8.367 -7.605 1 94 107 PHE B N 1
ATOM 2237 C CA . PHE B 1 107 ? -18.734 -9.078 -7.504 1 94 107 PHE B CA 1
ATOM 2238 C C . PHE B 1 107 ? -19.5 -8.984 -8.812 1 94 107 PHE B C 1
ATOM 2240 O O . PHE B 1 107 ? -19.891 -10 -9.383 1 94 107 PHE B O 1
ATOM 2247 N N . MET B 1 108 ? -19.609 -7.77 -9.375 1 90.5 108 MET B N 1
ATOM 2248 C CA . MET B 1 108 ? -20.547 -7.496 -10.477 1 90.5 108 MET B CA 1
ATOM 2249 C C . MET B 1 108 ? -20.031 -8.094 -11.781 1 90.5 108 MET B C 1
ATOM 2251 O O . MET B 1 108 ? -20.812 -8.414 -12.672 1 90.5 108 MET B O 1
ATOM 2255 N N . PHE B 1 109 ? -18.781 -8.367 -11.867 1 90.88 109 PHE B N 1
ATOM 2256 C CA . PHE B 1 109 ? -18.234 -8.844 -13.141 1 90.88 109 PHE B CA 1
ATOM 2257 C C . PHE B 1 109 ? -17.688 -10.258 -12.992 1 90.88 109 PHE B C 1
ATOM 2259 O O . PHE B 1 109 ? -16.922 -10.719 -13.836 1 90.88 109 PHE B O 1
ATOM 2266 N N . SER B 1 110 ? -18.078 -10.844 -11.938 1 91.12 110 SER B N 1
ATOM 2267 C CA . SER B 1 110 ? -17.719 -12.242 -11.766 1 91.12 110 SER B CA 1
ATOM 2268 C C . SER B 1 110 ? -18.734 -13.164 -12.414 1 91.12 110 SER B C 1
ATOM 2270 O O . SER B 1 110 ? -19.844 -12.734 -12.742 1 91.12 110 SER B O 1
ATOM 2272 N N . LYS B 1 111 ? -18.344 -14.453 -12.594 1 87.75 111 LYS B N 1
ATOM 2273 C CA . LYS B 1 111 ? -19.219 -15.445 -13.227 1 87.75 111 LYS B CA 1
ATOM 2274 C C . LYS B 1 111 ? -20.5 -15.648 -12.422 1 87.75 111 LYS B C 1
ATOM 2276 O O . LYS B 1 111 ? -21.547 -15.953 -12.992 1 87.75 111 LYS B O 1
ATOM 2281 N N . SER B 1 112 ? -20.438 -15.398 -11.141 1 84.5 112 SER B N 1
ATOM 2282 C CA . SER B 1 112 ? -21.562 -15.656 -10.25 1 84.5 112 SER B CA 1
ATOM 2283 C C . SER B 1 112 ? -22.531 -14.484 -10.242 1 84.5 112 SER B C 1
ATOM 2285 O O . SER B 1 112 ? -23.609 -14.578 -9.656 1 84.5 112 SER B O 1
ATOM 2287 N N . SER B 1 113 ? -22.141 -13.438 -10.914 1 87.5 113 SER B N 1
ATOM 2288 C CA . SER B 1 113 ? -22.969 -12.234 -10.906 1 87.5 113 SER B CA 1
ATOM 2289 C C . SER B 1 113 ? -24.297 -12.484 -11.617 1 87.5 113 SER B C 1
ATOM 2291 O O . SER B 1 113 ? -24.359 -13.219 -12.602 1 87.5 113 SER B O 1
ATOM 2293 N N . PRO B 1 114 ? -25.328 -11.836 -11.156 1 83.81 114 PRO B N 1
ATOM 2294 C CA . PRO B 1 114 ? -26.641 -11.961 -11.805 1 83.81 114 PRO B CA 1
ATOM 2295 C C . PRO B 1 114 ? -26.641 -11.445 -13.242 1 83.81 114 PRO B C 1
ATOM 2297 O O . PRO B 1 114 ? -27.5 -11.82 -14.039 1 83.81 114 PRO B O 1
ATOM 2300 N N . ILE B 1 115 ? -25.656 -10.695 -13.539 1 82.56 115 ILE B N 1
ATOM 2301 C CA . ILE B 1 115 ? -25.562 -10.133 -14.883 1 82.56 115 ILE B CA 1
ATOM 2302 C C . ILE B 1 115 ? -25.328 -11.258 -15.891 1 82.56 115 ILE B C 1
ATOM 2304 O O . ILE B 1 115 ? -25.781 -11.164 -17.047 1 82.56 115 ILE B O 1
ATOM 2308 N N . TYR B 1 116 ? -24.719 -12.281 -15.352 1 84.12 116 TYR B N 1
ATOM 2309 C CA . TYR B 1 116 ? -24.375 -13.367 -16.266 1 84.12 116 TYR B CA 1
ATOM 2310 C C . TYR B 1 116 ? -25.312 -14.562 -16.062 1 84.12 116 TYR B C 1
ATOM 2312 O O . TYR B 1 116 ? -24.984 -15.68 -16.469 1 84.12 116 TYR B O 1
ATOM 2320 N N . ALA B 1 117 ? -26.406 -14.406 -15.508 1 82.81 117 ALA B N 1
ATOM 2321 C CA . ALA B 1 117 ? -27.375 -15.469 -15.266 1 82.81 117 ALA B CA 1
ATOM 2322 C C . ALA B 1 117 ? -27.922 -16.016 -16.578 1 82.81 117 ALA B C 1
ATOM 2324 O O . ALA B 1 117 ? -28.172 -17.219 -16.703 1 82.81 117 ALA B O 1
ATOM 2325 N N . THR B 1 118 ? -2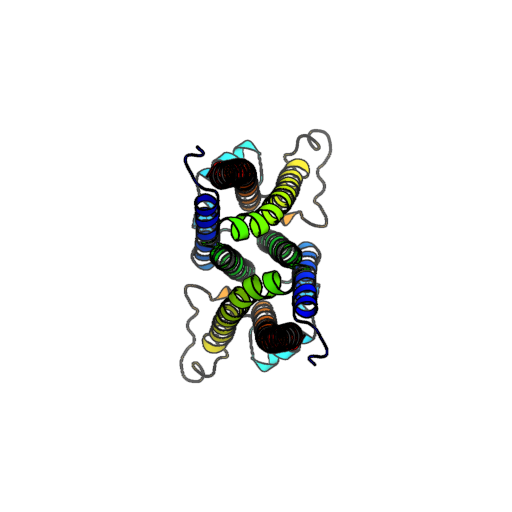7.938 -15.18 -17.609 1 85.12 118 THR B N 1
ATOM 2326 C CA . THR B 1 118 ? -28.562 -15.617 -18.844 1 85.12 118 THR B CA 1
ATOM 2327 C C . THR B 1 118 ? -27.562 -15.547 -20 1 85.12 118 THR B C 1
ATOM 2329 O O . THR B 1 118 ? -27.938 -15.766 -21.156 1 85.12 118 THR B O 1
ATOM 2332 N N . THR B 1 119 ? -26.422 -15.109 -19.766 1 83.94 119 THR B N 1
ATOM 2333 C CA . THR B 1 119 ? -25.422 -14.984 -20.828 1 83.94 119 THR B CA 1
ATOM 2334 C C . THR B 1 119 ? -24.172 -15.773 -20.484 1 83.94 119 THR B C 1
ATOM 2336 O O . THR B 1 119 ? -23.922 -16.078 -19.328 1 83.94 119 THR B O 1
ATOM 2339 N N . SER B 1 120 ? -23.484 -16.25 -21.469 1 88.06 120 SER B N 1
ATOM 2340 C CA . SER B 1 120 ? -22.25 -16.984 -21.234 1 88.06 120 SER B CA 1
ATOM 2341 C C . SER B 1 120 ? -21.172 -16.094 -20.625 1 88.06 120 SER B C 1
ATOM 2343 O O . SER B 1 120 ? -21 -14.953 -21.047 1 88.06 120 SER B O 1
ATOM 2345 N N . TYR B 1 121 ? -20.578 -16.469 -19.641 1 87.81 121 TYR B N 1
ATOM 2346 C CA . TYR B 1 121 ? -19.516 -15.727 -18.969 1 87.81 121 TYR B CA 1
ATOM 2347 C C . TYR B 1 121 ? -18.219 -15.789 -19.766 1 87.81 121 TYR B C 1
ATOM 2349 O O . TYR B 1 121 ? -17.797 -16.859 -20.188 1 87.81 121 TYR B O 1
ATOM 2357 N N . VAL B 1 122 ? -17.688 -14.664 -20.078 1 86.19 122 VAL B N 1
ATOM 2358 C CA . VAL B 1 122 ? -16.375 -14.562 -20.703 1 86.19 122 VAL B CA 1
ATOM 2359 C C . VAL B 1 122 ? -15.391 -13.914 -19.719 1 86.19 122 VAL B C 1
ATOM 2361 O O . VAL B 1 122 ? -15.617 -12.797 -19.25 1 86.19 122 VAL B O 1
ATOM 2364 N N . PRO B 1 123 ? -14.336 -14.648 -19.438 1 88.56 123 PRO B N 1
ATOM 2365 C CA . PRO B 1 123 ? -13.359 -14.078 -18.516 1 88.56 123 PRO B CA 1
ATOM 2366 C C . PRO B 1 123 ? -12.789 -12.75 -19.016 1 88.56 123 PRO B C 1
ATOM 2368 O O . PRO B 1 123 ? -12.578 -12.57 -20.219 1 88.56 123 PRO B O 1
ATOM 2371 N N . SER B 1 124 ? -12.547 -11.875 -18.047 1 87.31 124 SER B N 1
ATOM 2372 C CA . SER B 1 124 ? -12 -10.562 -18.391 1 87.31 124 SER B CA 1
ATOM 2373 C C . SER B 1 124 ? -10.531 -10.664 -18.781 1 87.31 124 SER B C 1
ATOM 2375 O O . SER B 1 124 ? -9.789 -11.484 -18.234 1 87.31 124 SER B O 1
ATOM 2377 N N . SER B 1 125 ? -10.195 -9.812 -19.688 1 87.38 125 SER B N 1
ATOM 2378 C CA . SER B 1 125 ? -8.797 -9.758 -20.094 1 87.38 125 SER B CA 1
ATOM 2379 C C . SER B 1 125 ? -7.926 -9.18 -18.984 1 87.38 125 SER B C 1
ATOM 2381 O O . SER B 1 125 ? -6.75 -9.531 -18.859 1 87.38 125 SER B O 1
ATOM 2383 N N . TRP B 1 126 ? -8.516 -8.258 -18.266 1 85.69 126 TRP B N 1
ATOM 2384 C CA . TRP B 1 126 ? -7.777 -7.715 -17.141 1 85.69 126 TRP B CA 1
ATOM 2385 C C . TRP B 1 126 ? -8.641 -7.699 -15.883 1 85.69 126 TRP B C 1
ATOM 2387 O O . TRP B 1 126 ? -9.859 -7.527 -15.961 1 85.69 126 TRP B O 1
ATOM 2397 N N . GLY B 1 127 ? -8.133 -8.07 -14.727 1 90.94 127 GLY B N 1
ATOM 2398 C CA . GLY B 1 127 ? -8.844 -8.008 -13.461 1 90.94 127 GLY B CA 1
ATOM 2399 C C . GLY B 1 127 ? -9.539 -9.297 -13.102 1 90.94 127 GLY B C 1
ATOM 2400 O O . GLY B 1 127 ? -10.258 -9.367 -12.094 1 90.94 127 GLY B O 1
ATOM 2401 N N . GLU B 1 128 ? -9.438 -10.266 -13.969 1 94.69 128 GLU B N 1
ATOM 2402 C CA . GLU B 1 128 ? -10.047 -11.562 -13.68 1 94.69 128 GLU B CA 1
ATOM 2403 C C . GLU B 1 128 ? -9.578 -12.094 -12.328 1 94.69 128 GLU B C 1
ATOM 2405 O O . GLU B 1 128 ? -10.352 -12.727 -11.602 1 94.69 128 GLU B O 1
ATOM 2410 N N . GLY B 1 129 ? -8.352 -11.766 -12.008 1 96.56 129 GLY B N 1
ATOM 2411 C CA . GLY B 1 129 ? -7.754 -12.25 -10.773 1 96.56 129 GLY B CA 1
ATOM 2412 C C . GLY B 1 129 ? -8.367 -11.633 -9.531 1 96.56 129 GLY B C 1
ATOM 2413 O O . GLY B 1 129 ? -8.172 -12.141 -8.422 1 96.56 129 GLY B O 1
ATOM 2414 N N . LEU B 1 130 ? -9.109 -10.594 -9.688 1 97.88 130 LEU B N 1
ATOM 2415 C CA . LEU B 1 130 ? -9.711 -9.906 -8.555 1 97.88 130 LEU B CA 1
ATOM 2416 C C . LEU B 1 130 ? -11.008 -10.594 -8.125 1 97.88 130 LEU B C 1
ATOM 2418 O O . LEU B 1 130 ? -11.531 -10.312 -7.047 1 97.88 130 LEU B O 1
ATOM 2422 N N . LYS B 1 131 ? -11.484 -11.438 -8.953 1 96.88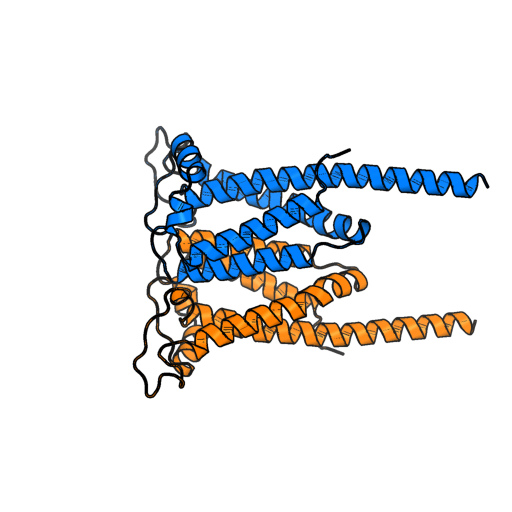 131 LYS B N 1
ATOM 2423 C CA . LYS B 1 131 ? -12.781 -12.07 -8.719 1 96.88 131 LYS B CA 1
ATOM 2424 C C . LYS B 1 131 ? -12.625 -13.383 -7.957 1 96.88 131 LYS B C 1
ATOM 2426 O O . LYS B 1 131 ? -12.805 -14.461 -8.523 1 96.88 131 LYS B O 1
ATOM 2431 N N . ASN B 1 132 ? -12.383 -13.336 -6.758 1 97.44 132 ASN B N 1
ATOM 2432 C CA . ASN B 1 132 ? -12.258 -14.5 -5.887 1 97.44 132 ASN B CA 1
ATOM 2433 C C . ASN B 1 132 ? -12.625 -14.164 -4.445 1 97.44 132 ASN B C 1
ATOM 2435 O O . ASN B 1 132 ? -12.758 -12.992 -4.09 1 97.44 132 ASN B O 1
ATOM 2439 N N . ARG B 1 133 ? -12.727 -15.164 -3.666 1 97.38 133 ARG B N 1
ATOM 2440 C CA . ARG B 1 133 ? -13.273 -15.008 -2.318 1 97.38 133 ARG B CA 1
ATOM 2441 C C . ARG B 1 133 ? -12.312 -14.227 -1.43 1 97.38 133 ARG B C 1
ATOM 2443 O O . ARG B 1 133 ? -12.742 -13.43 -0.59 1 97.38 133 ARG B O 1
ATOM 2450 N N . VAL B 1 134 ? -11.016 -14.492 -1.533 1 98.56 134 VAL B N 1
ATOM 2451 C CA . VAL B 1 134 ? -10.031 -13.859 -0.653 1 98.56 134 VAL B CA 1
ATOM 2452 C C . VAL B 1 134 ? -10.008 -12.352 -0.904 1 98.56 134 VAL B C 1
ATOM 2454 O O . VAL B 1 134 ? -10.133 -11.562 0.031 1 98.56 134 VAL B O 1
ATOM 2457 N N . PHE B 1 135 ? -9.914 -12.008 -2.121 1 98.75 135 PHE B N 1
ATOM 2458 C CA . PHE B 1 135 ? -9.844 -10.586 -2.461 1 98.75 135 PHE B CA 1
ATOM 2459 C C . PHE B 1 135 ? -11.156 -9.883 -2.131 1 98.75 135 PHE B C 1
ATOM 2461 O O . PHE B 1 135 ? -11.148 -8.797 -1.558 1 98.75 135 PHE B O 1
ATOM 2468 N N . PHE B 1 136 ? -12.266 -10.484 -2.525 1 98.31 136 PHE B N 1
ATOM 2469 C CA . PHE B 1 136 ? -13.57 -9.859 -2.295 1 98.31 136 PHE B CA 1
ATOM 2470 C C . PHE B 1 136 ? -13.789 -9.617 -0.81 1 98.31 136 PHE B C 1
ATOM 2472 O O . PHE B 1 136 ? -14.25 -8.539 -0.418 1 98.31 136 PHE B O 1
ATOM 2479 N N . THR B 1 137 ? -13.531 -10.594 -0.009 1 98.56 137 THR B N 1
ATOM 2480 C CA . THR B 1 137 ? -13.734 -10.445 1.427 1 98.56 137 THR B CA 1
ATOM 2481 C C . THR B 1 137 ? -12.898 -9.297 1.978 1 98.56 137 THR B C 1
ATOM 2483 O O . THR B 1 137 ? -13.383 -8.484 2.768 1 98.56 137 THR B O 1
ATOM 2486 N N . TRP B 1 138 ? -11.648 -9.234 1.578 1 98.75 138 TRP B N 1
ATOM 2487 C CA . TRP B 1 138 ? -10.773 -8.148 2.004 1 98.75 138 TRP B CA 1
ATOM 2488 C C . TRP B 1 138 ? -11.344 -6.797 1.582 1 98.75 138 TRP B C 1
ATOM 2490 O O . TRP B 1 138 ? -11.469 -5.887 2.402 1 98.75 138 TRP B O 1
ATOM 2500 N N . ALA B 1 139 ? -11.688 -6.668 0.304 1 98.75 139 ALA B N 1
ATOM 2501 C CA . ALA B 1 139 ? -12.195 -5.41 -0.233 1 98.75 139 ALA B CA 1
ATOM 2502 C C . ALA B 1 139 ? -13.492 -5 0.462 1 98.75 139 ALA B C 1
ATOM 2504 O O . ALA B 1 139 ? -13.711 -3.822 0.75 1 98.75 139 ALA B O 1
ATOM 2505 N N . PHE B 1 140 ? -14.336 -5.965 0.729 1 98.44 140 PHE B N 1
ATOM 2506 C CA . PHE B 1 140 ? -15.625 -5.723 1.365 1 98.44 140 PHE B CA 1
ATOM 2507 C C . PHE B 1 140 ? -15.445 -5.234 2.795 1 98.44 140 PHE B C 1
ATOM 2509 O O . PHE B 1 140 ? -16.062 -4.254 3.209 1 98.44 140 PHE B O 1
ATOM 2516 N N . ILE B 1 141 ? -14.586 -5.859 3.516 1 98.5 141 ILE B N 1
ATOM 2517 C CA . ILE B 1 141 ? -14.297 -5.453 4.887 1 98.5 141 ILE B CA 1
ATOM 2518 C C . ILE B 1 141 ? -13.703 -4.043 4.895 1 98.5 141 ILE B C 1
ATOM 2520 O O . ILE B 1 141 ? -14.086 -3.211 5.719 1 98.5 141 ILE B O 1
ATOM 2524 N N . GLU B 1 142 ? -12.797 -3.814 3.977 1 98.81 142 GLU B N 1
ATOM 2525 C CA . GLU B 1 142 ? -12.203 -2.486 3.859 1 98.81 142 GLU B CA 1
ATOM 2526 C C . GLU B 1 142 ? -13.266 -1.43 3.561 1 98.81 142 GLU B C 1
ATOM 2528 O O . GLU B 1 142 ? -13.219 -0.326 4.109 1 98.81 142 GLU B O 1
ATOM 2533 N N . MET B 1 143 ? -14.125 -1.778 2.707 1 98.75 143 MET B N 1
ATOM 2534 C CA . MET B 1 143 ? -15.188 -0.834 2.365 1 98.75 143 MET B CA 1
ATOM 2535 C C . MET B 1 143 ? -15.992 -0.451 3.604 1 98.75 143 MET B C 1
ATOM 2537 O O . MET B 1 143 ? -16.234 0.732 3.852 1 98.75 143 MET B O 1
ATOM 2541 N N . ILE B 1 144 ? -16.375 -1.396 4.383 1 98.56 144 ILE B N 1
ATOM 2542 C CA . ILE B 1 144 ? -17.156 -1.17 5.59 1 98.56 144 ILE B CA 1
ATOM 2543 C C . ILE B 1 144 ? -16.328 -0.37 6.598 1 98.56 144 ILE B C 1
ATOM 2545 O O . ILE B 1 144 ? -16.844 0.578 7.207 1 98.56 144 ILE B O 1
ATOM 2549 N N . ALA B 1 145 ? -15.117 -0.747 6.746 1 98.62 145 ALA B N 1
ATOM 2550 C CA . ALA B 1 145 ? -14.242 -0.097 7.715 1 98.62 145 ALA B CA 1
ATOM 2551 C C . ALA B 1 145 ? -14 1.362 7.344 1 98.62 145 ALA B C 1
ATOM 2553 O O . ALA B 1 145 ? -14.055 2.246 8.203 1 98.62 145 ALA B O 1
ATOM 2554 N N . TRP B 1 146 ? -13.742 1.584 6.094 1 98.75 146 TRP B N 1
ATOM 2555 C CA . TRP B 1 146 ? -13.461 2.959 5.695 1 98.75 146 TRP B CA 1
ATOM 2556 C C . TRP B 1 146 ? -14.727 3.803 5.719 1 98.75 146 TRP B C 1
ATOM 2558 O O . TRP B 1 146 ? -14.672 5.02 5.922 1 98.75 146 TRP B O 1
ATOM 2568 N N . PHE B 1 147 ? -15.891 3.146 5.504 1 98.69 147 PHE B N 1
ATOM 2569 C CA . PHE B 1 147 ? -17.141 3.859 5.746 1 98.69 147 PHE B CA 1
ATOM 2570 C C . PHE B 1 147 ? -17.266 4.262 7.211 1 98.69 147 PHE B C 1
ATOM 2572 O O . PHE B 1 147 ? -17.641 5.391 7.523 1 98.69 147 PHE B O 1
ATOM 2579 N N . TRP B 1 148 ? -16.953 3.344 8.031 1 98.5 148 TRP B N 1
ATOM 2580 C CA . TRP B 1 148 ? -16.969 3.609 9.469 1 98.5 148 TRP B CA 1
ATOM 2581 C C . TRP B 1 148 ? -16.016 4.742 9.828 1 98.5 148 TRP B C 1
ATOM 2583 O O . TRP B 1 148 ? -16.359 5.637 10.602 1 98.5 148 TRP B O 1
ATOM 2593 N N . VAL B 1 149 ? -14.836 4.742 9.305 1 98.56 149 VAL B N 1
ATOM 2594 C CA . VAL B 1 149 ? -13.867 5.805 9.547 1 98.56 149 VAL B CA 1
ATOM 2595 C C . VAL B 1 149 ? -14.438 7.141 9.07 1 98.56 149 VAL B C 1
ATOM 2597 O O . VAL B 1 149 ? -14.367 8.141 9.789 1 98.56 149 VAL B O 1
ATOM 2600 N N . TYR B 1 150 ? -15.016 7.16 7.922 1 98.19 150 TYR B N 1
ATOM 2601 C CA . TYR B 1 150 ? -15.57 8.367 7.312 1 98.19 150 TYR B CA 1
ATOM 2602 C C . TYR B 1 150 ? -16.625 9 8.211 1 98.19 150 TYR B C 1
ATOM 2604 O O . TYR B 1 150 ? -16.594 10.203 8.477 1 98.19 150 TYR B O 1
ATOM 2612 N N . VAL B 1 151 ? -17.5 8.188 8.664 1 97.88 151 VAL B N 1
ATOM 2613 C CA . VAL B 1 151 ? -18.609 8.68 9.492 1 97.88 151 VAL B CA 1
ATOM 2614 C C . VAL B 1 151 ? -18.062 9.172 10.836 1 97.88 151 VAL B C 1
ATOM 2616 O O . VAL B 1 151 ? -18.469 10.227 11.32 1 97.88 151 VAL B O 1
ATOM 2619 N N . THR B 1 152 ? -17.156 8.391 11.406 1 98 152 THR B N 1
ATOM 2620 C CA . THR B 1 152 ? -16.578 8.766 12.695 1 98 152 THR B CA 1
ATOM 2621 C C . THR B 1 152 ? -15.82 10.078 12.586 1 98 152 THR B C 1
ATOM 2623 O O . THR B 1 152 ? -15.922 10.938 13.461 1 98 152 THR B O 1
ATOM 2626 N N . LEU B 1 153 ? -15.109 10.266 11.547 1 97.62 153 LEU B N 1
ATOM 2627 C CA . LEU B 1 153 ? -14.367 11.5 11.336 1 97.62 153 LEU B CA 1
ATOM 2628 C C . LEU B 1 153 ? -15.32 12.688 11.203 1 97.62 153 LEU B C 1
ATOM 2630 O O . LEU B 1 153 ? -15.031 13.781 11.703 1 97.62 153 LEU B O 1
ATOM 2634 N N . ARG B 1 154 ? -16.391 12.492 10.547 1 96.25 154 ARG B N 1
ATOM 2635 C CA . ARG B 1 154 ? -17.375 13.555 10.383 1 96.25 154 ARG B CA 1
ATOM 2636 C C . ARG B 1 154 ? -17.969 13.969 11.727 1 96.25 154 ARG B C 1
ATOM 2638 O O . ARG B 1 154 ? -18.141 15.156 12 1 96.25 154 ARG B O 1
ATOM 2645 N N . GLU B 1 155 ? -18.219 12.992 12.484 1 96.5 155 GLU B N 1
ATOM 2646 C CA . GLU B 1 155 ? -18.734 13.281 13.82 1 96.5 155 GLU B CA 1
ATOM 2647 C C . GLU B 1 155 ? -17.703 14.016 14.664 1 96.5 155 GLU B C 1
ATOM 2649 O O . GLU B 1 155 ? -18.031 14.977 15.367 1 96.5 155 GLU B O 1
ATOM 2654 N N . GLU B 1 156 ? -16.531 13.539 14.633 1 95.81 156 GLU B N 1
ATOM 2655 C CA . GLU B 1 156 ? -15.453 14.164 15.398 1 95.81 156 GLU B CA 1
ATOM 2656 C C . GLU B 1 156 ? -15.211 15.602 14.945 1 95.81 156 GLU B C 1
ATOM 2658 O O . GLU B 1 156 ? -14.891 16.469 15.758 1 95.81 156 GLU B O 1
ATOM 2663 N N . ARG B 1 157 ? -15.312 15.828 13.703 1 95 157 ARG B N 1
ATOM 2664 C CA . ARG B 1 157 ? -15.141 17.172 13.164 1 95 157 ARG B CA 1
ATOM 2665 C C . ARG B 1 157 ? -16.203 18.125 13.703 1 95 157 ARG B C 1
ATOM 2667 O O . ARG B 1 157 ? -15.906 19.266 14.023 1 95 157 ARG B O 1
ATOM 2674 N N . LYS B 1 158 ? -17.375 17.672 13.758 1 94.94 158 LYS B N 1
ATOM 2675 C CA . LYS B 1 158 ? -18.453 18.469 14.32 1 94.94 158 LYS B CA 1
ATOM 2676 C C . LYS B 1 158 ? -18.188 18.812 15.781 1 94.94 158 LYS B C 1
ATOM 2678 O O . LYS B 1 158 ? -18.422 19.938 16.219 1 94.94 158 LYS B O 1
ATOM 2683 N N . GLU B 1 159 ? -17.766 17.812 16.469 1 92.56 159 GLU B N 1
ATOM 2684 C CA . GLU B 1 159 ? -17.469 18.031 17.875 1 92.56 159 GLU B CA 1
ATOM 2685 C C . GLU B 1 159 ? -16.344 19.047 18.062 1 92.56 159 GLU B C 1
ATOM 2687 O O . GLU B 1 159 ? -16.391 19.875 18.969 1 92.56 159 GLU B O 1
ATOM 2692 N N . LEU B 1 160 ? -15.375 18.922 17.281 1 91.12 160 LEU B N 1
ATOM 2693 C CA . LEU B 1 160 ? -14.242 19.844 17.344 1 91.12 160 LEU B CA 1
ATOM 2694 C C . LEU B 1 160 ? -14.688 21.266 17.031 1 91.12 160 LEU B C 1
ATOM 2696 O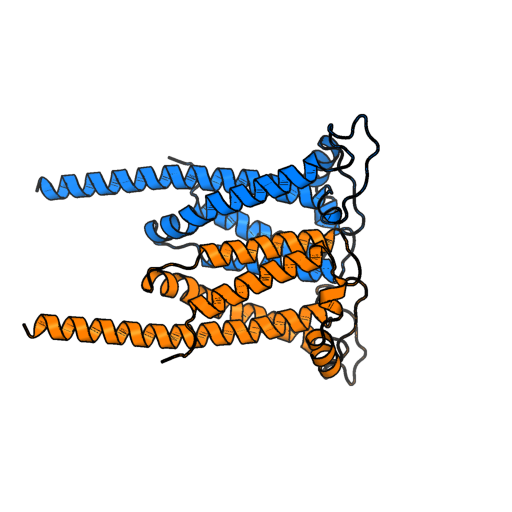 O . LEU B 1 160 ? -14.219 22.219 17.672 1 91.12 160 LEU B O 1
ATOM 2700 N N . SER B 1 161 ? -15.508 21.391 16.094 1 92.12 161 SER B N 1
ATOM 2701 C CA . SER B 1 161 ? -16.016 22.719 15.742 1 92.12 161 SER B CA 1
ATOM 2702 C C . SER B 1 161 ? -16.828 23.328 16.875 1 92.12 161 SER B C 1
ATOM 2704 O O . SER B 1 161 ? -16.734 24.516 17.156 1 92.12 161 SER B O 1
ATOM 2706 N N . LEU B 1 162 ? -17.578 22.531 17.516 1 92.94 162 LEU B N 1
ATOM 2707 C CA . LEU B 1 162 ? -18.391 23 18.625 1 92.94 162 LEU B CA 1
ATOM 2708 C C . LEU B 1 162 ? -17.516 23.438 19.797 1 92.94 162 LEU B C 1
ATOM 2710 O O . LEU B 1 162 ? -17.797 24.438 20.453 1 92.94 162 LEU B O 1
ATOM 2714 N N . ARG B 1 163 ? -16.578 22.703 20.062 1 91.81 163 ARG B N 1
ATOM 2715 C CA . ARG B 1 163 ? -15.648 23.047 21.141 1 91.81 163 ARG B CA 1
ATOM 2716 C C . ARG B 1 163 ? -14.945 24.359 20.859 1 91.81 163 ARG B C 1
ATOM 2718 O O . ARG B 1 163 ? -14.742 25.172 21.766 1 91.81 163 ARG B O 1
ATOM 2725 N N . LYS B 1 164 ? -14.555 24.578 19.641 1 92.44 164 LYS B N 1
ATOM 2726 C CA . LYS B 1 164 ? -13.898 25.812 19.25 1 92.44 164 LYS B CA 1
ATOM 2727 C C . LYS B 1 164 ? -14.836 27.016 19.406 1 92.44 164 LYS B C 1
ATOM 2729 O O . LYS B 1 164 ? -14.414 28.078 19.844 1 92.44 164 LYS B O 1
ATOM 2734 N N . GLN B 1 165 ? -16 26.844 19.125 1 93.5 165 GLN B N 1
ATOM 2735 C CA . GLN B 1 165 ? -17.016 27.906 19.25 1 93.5 165 GLN B CA 1
ATOM 2736 C C . GLN B 1 165 ? -17.266 28.25 20.719 1 93.5 165 GLN B C 1
ATOM 2738 O O . GLN B 1 165 ? -17.406 29.422 21.062 1 93.5 165 GLN B O 1
ATOM 2743 N N . GLN B 1 166 ? -17.391 27.281 21.453 1 92.88 166 GLN B N 1
ATOM 2744 C CA . GLN B 1 166 ? -17.609 27.484 22.875 1 92.88 166 GLN B CA 1
ATOM 2745 C C . GLN B 1 166 ? -16.453 28.234 23.516 1 92.88 166 GLN B C 1
ATOM 2747 O O . GLN B 1 166 ? -16.641 29.094 24.375 1 92.88 166 GLN B O 1
ATOM 2752 N N . LYS B 1 167 ? -15.258 27.844 23.188 1 92.81 167 LYS B N 1
ATOM 2753 C CA . LYS B 1 167 ? -14.07 28.516 23.719 1 92.81 167 LYS B CA 1
ATOM 2754 C C . LYS B 1 167 ? -14.039 29.984 23.297 1 92.81 167 LYS B C 1
ATOM 2756 O O . LYS B 1 167 ? -13.688 30.859 24.094 1 92.81 167 LYS B O 1
ATOM 2761 N N . LYS B 1 168 ? -14.352 30.25 22.094 1 93.94 168 LYS B N 1
ATOM 2762 C CA . LYS B 1 168 ? -14.406 31.625 21.594 1 93.94 168 LYS B CA 1
ATOM 2763 C C . LYS B 1 168 ? -15.453 32.438 22.328 1 93.94 168 LYS B C 1
ATOM 2765 O O . LYS B 1 168 ? -15.219 33.625 22.656 1 93.94 168 LYS B O 1
ATOM 2770 N N . SER B 1 169 ? -16.531 31.922 22.469 1 93.31 169 SER B N 1
ATOM 2771 C CA . SER B 1 169 ? -17.609 32.625 23.172 1 93.31 169 SER B CA 1
ATOM 2772 C C . SER B 1 169 ? -17.234 32.906 24.625 1 93.31 169 SER B C 1
ATOM 2774 O O . SER B 1 169 ? -17.578 33.938 25.172 1 93.31 169 SER B O 1
ATOM 2776 N N . ALA B 1 170 ? -16.562 32.094 25.312 1 93.62 170 ALA B N 1
ATOM 2777 C CA . ALA B 1 170 ? -16.141 32.25 26.703 1 93.62 170 ALA B CA 1
ATOM 2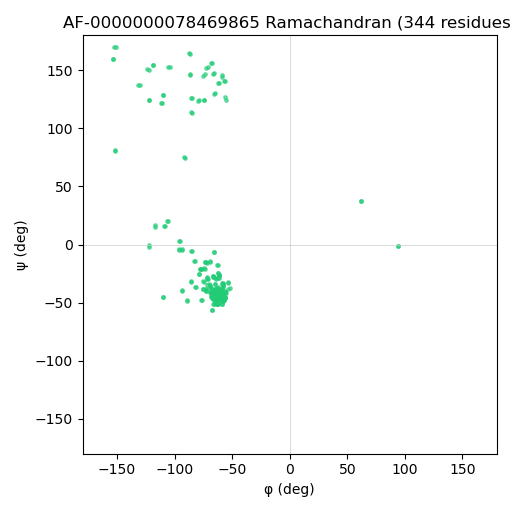778 C C . ALA B 1 170 ? -15.086 33.344 26.828 1 93.62 170 ALA B C 1
ATOM 2780 O O . ALA B 1 170 ? -15.086 34.094 27.812 1 93.62 170 ALA B O 1
ATOM 2781 N N . GLU B 1 171 ? -14.25 33.406 25.844 1 92.69 171 GLU B N 1
ATOM 2782 C CA . GLU B 1 171 ? -13.203 34.438 25.828 1 92.69 171 GLU B CA 1
ATOM 2783 C C . GLU B 1 171 ? -13.789 35.812 25.562 1 92.69 171 GLU B C 1
ATOM 2785 O O . GLU B 1 171 ? -13.25 36.812 26.047 1 92.69 171 GLU B O 1
ATOM 2790 N N . GLU B 1 172 ? -14.734 35.938 24.828 1 91.94 172 GLU B N 1
ATOM 2791 C CA . GLU B 1 172 ? -15.375 37.188 24.516 1 91.94 172 GLU 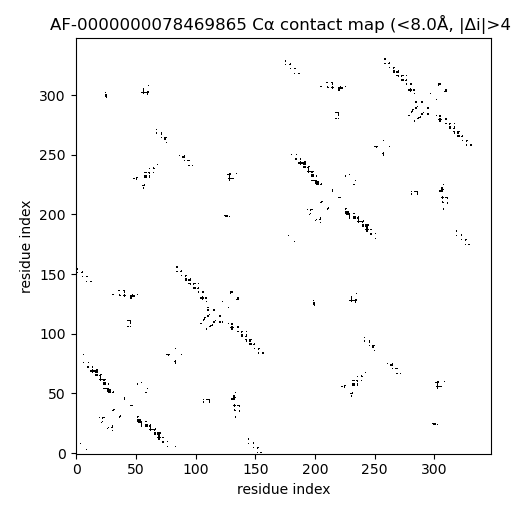B CA 1
ATOM 2792 C C . GLU B 1 172 ? -16.234 37.688 25.688 1 91.94 172 GLU B C 1
ATOM 2794 O O . GLU B 1 172 ? -16.484 38.875 25.828 1 91.94 172 GLU B O 1
ATOM 2799 N N . SER B 1 173 ? -16.75 36.906 26.375 1 91.19 173 SER B N 1
ATOM 2800 C CA . SER B 1 173 ? -17.594 37.25 27.516 1 91.19 173 SER B CA 1
ATOM 2801 C C . SER B 1 173 ? -16.75 37.688 28.703 1 91.19 173 SER B C 1
ATOM 2803 O O . SER B 1 173 ? -17.266 38.312 29.641 1 91.19 173 SER B O 1
ATOM 2805 N N . ASP B 1 174 ? -15.547 37.406 28.859 1 77.88 174 ASP B N 1
ATOM 2806 C CA . ASP B 1 174 ? -14.641 37.906 29.891 1 77.88 174 ASP B CA 1
ATOM 2807 C C . ASP B 1 174 ? -14.008 39.25 29.453 1 77.88 174 ASP B C 1
ATOM 2809 O O . ASP B 1 174 ? -13.742 40.094 30.281 1 77.88 174 ASP B O 1
#

Nearest PDB structures (foldseek):
  8zgt-assembly1_B  TM=3.578E-01  e=6.962E+00  Rattus norvegicus
  1ggq-assembly1_A  TM=2.152E-01  e=9.373E+00  Borreliella burgdorferi B31
  8zgt-assembly1_B  TM=3.575E-01  e=7.746E+00  Rattus norvegicus
  1ggq-assembly1_A  TM=2.153E-01  e=8.985E+00  Borreliella burgdorferi B31

Organism: Uncinula necator (NCBI:txid52586)

Foldseek 3Di:
DPPAALLRLLLVVLVVLLVCLVCLAPFQLVLLPDPLLVVQCVVLVFDRDCVSGDHDPVSNVSSVVSNVVSVVSNVQDDPDLVSNLVVLVVVLVVQLVVLVVLLCCLRCLDCSHPVCVPPDRDQDPPCSVCNGSSNNSVSVVSNVSSVVSNVSSVVVVVVVVVVVVVVVVVVVVD/DPPAALLRLLLVVLVVLLVCLVCLAPFLLVLLPDPLLVVQCVVLVFDRDCVSGDHDPVSNVSSVVSNVVSVVSNVQDDPDLVSNLVVLVVVLVVQLVVLVVLLCCLRCLDCSHPVCVPPDRDQDPPCSVCNGSSNNSVSVVSNVSSVVSNVSSVVVVVVVVVVVVVVVVVVVVD

pLDDT: mean 95.03, std 5.95, range [53.53, 98.88]

Radius of gyration: 22.89 Å; Cα contacts (8 Å, |Δi|>4): 453; chains: 2; bounding box: 59×73×51 Å

InterPro domains:
  IPR018815 Increased loss of mitochondrial DNA protein 1 [PF10311] (4-160)
  IPR018815 Increased loss of mitochondrial DNA protein 1 [PTHR28029] (1-172)

Sequence (348 aa):
MALISASTIISSLSLFHITLGFFFLTSPITIADQTLVFIIGEAMKLPYKRSFENQSPPLAFLAAVLFLLGISDLASISKVDELTQLHWGAQAPIRLLIFFILTFYAFMFSKSSPIYATTSYVPSSWGEGLKNRVFFTWAFIEMIAWFWVYVTLREERKELSLRKQQKKSAEESDMALISASTIISSLSLFHITLGFFFLTSPITIADQTLVFIIGEAMKLPYKRSFENQSPPLAFLAAVLFLLGISDLASISKVDELTQLHWGAQAPIRLLIFFILTFYAFMFSKSSPIYATTSYVPSSWGEGLKNRVFFTWAFIEMIAWFWVYVTLREERKELSLRKQQKKSAEESD

Secondary structure (DSSP, 8-state):
--SS-HHHHHHHHHHHHHHHHHHHHH-THHHHT-HHHHHHHHHTTPPP-GGGTS--HHHHHHHHHHHHHHHHHHHT--SSHHHHHHHHHHHHHHHHHHHHHHHHHHHHTSTTSGGGSSS-----SSSGGG-SHHHHHHHHHHHHHHHHHHHHHHHHHHHHHHHHHHHHHHHHH-/--SS-HHHHHHHHHHHHHHHHHHHHH-THHHHT-HHHHHHHHHTTPPP-GGGTS--HHHHHHHHHHHHHHHHHHHT--SSHHHHHHHHHHHHHHHHHHHHHHHHHHHHTSTTSGGGSSS-----SSSGGG-SHHHHHHHHHHHHHHHHHHHHHHHHHHHHHHHHHHHHHHHHH-

Solvent-accessible surface area (backbone atoms only — not comparable to full-atom values): 17736 Å² total; per-residue (Å²): 126,79,91,65,54,42,68,55,53,50,45,52,52,18,51,48,32,33,49,51,14,50,32,29,32,60,41,18,34,64,59,58,66,29,66,66,29,49,53,52,15,59,76,59,52,39,48,87,65,73,74,43,48,54,74,39,43,44,34,25,50,32,14,52,51,30,33,49,52,11,51,52,51,50,69,62,62,52,92,48,63,68,59,30,46,56,55,48,61,57,45,26,59,54,52,25,49,50,25,46,52,51,34,48,47,27,47,61,71,26,75,58,16,76,79,34,71,84,44,85,74,72,84,54,85,56,55,50,38,37,40,26,18,62,53,35,45,52,29,45,52,47,23,54,51,29,46,50,37,41,54,38,44,53,52,50,49,53,53,52,52,50,53,53,49,52,52,52,54,55,61,70,73,107,126,79,92,65,52,42,67,56,54,50,44,51,52,19,51,48,33,33,50,51,15,50,33,28,32,62,40,18,34,65,61,58,64,29,66,67,29,47,53,53,15,59,76,58,52,41,49,86,66,73,78,43,47,54,72,40,42,45,33,23,51,33,14,53,50,30,34,49,52,14,53,52,52,52,70,62,62,52,91,49,62,68,58,30,48,57,55,48,60,59,45,27,59,54,52,24,51,50,23,47,52,51,31,47,45,30,46,61,74,27,75,59,16,76,79,35,72,86,44,85,73,71,86,54,86,55,55,50,37,36,39,24,19,63,53,35,44,51,29,46,52,48,24,53,50,30,46,50,38,42,53,38,44,52,52,50,50,53,51,51,53,50,53,53,50,53,53,51,53,55,61,69,73,106